Protein AF-A0A084EEV2-F1 (afdb_monomer_lite)

Structure (mmCIF, N/CA/C/O backbone):
data_AF-A0A084EEV2-F1
#
_entry.id   AF-A0A084EEV2-F1
#
loop_
_atom_site.group_PDB
_atom_site.id
_atom_site.type_symbol
_atom_site.label_atom_id
_atom_site.label_alt_id
_atom_site.label_comp_id
_atom_site.label_asym_id
_atom_site.label_entity_id
_atom_site.label_seq_id
_atom_site.pdbx_PDB_ins_code
_atom_site.Cartn_x
_atom_site.Cartn_y
_atom_site.Cartn_z
_atom_site.occupancy
_atom_site.B_iso_or_equiv
_atom_site.auth_seq_id
_atom_site.auth_comp_id
_atom_site.auth_asym_id
_atom_site.auth_atom_id
_atom_site.pdbx_PDB_model_num
ATOM 1 N N . MET A 1 1 ? 43.983 8.407 4.540 1.00 53.72 1 MET A N 1
ATOM 2 C CA . MET A 1 1 ? 43.266 8.633 5.815 1.00 53.72 1 MET A CA 1
ATOM 3 C C . MET A 1 1 ? 42.970 10.100 5.803 1.00 53.72 1 MET A C 1
ATOM 5 O O . MET A 1 1 ? 43.863 10.914 6.026 1.00 53.72 1 MET A O 1
ATOM 9 N N . ASP A 1 2 ? 41.799 10.395 5.267 1.00 71.56 2 ASP A N 1
ATOM 10 C CA . ASP A 1 2 ? 41.600 11.586 4.458 1.00 71.56 2 ASP A CA 1
ATOM 11 C C . ASP A 1 2 ? 40.985 12.687 5.311 1.00 71.56 2 ASP A C 1
ATOM 13 O O . ASP A 1 2 ? 40.342 12.430 6.323 1.00 71.56 2 ASP A O 1
ATOM 17 N N . HIS A 1 3 ? 41.172 13.938 4.897 1.00 78.81 3 HIS A N 1
ATOM 18 C CA . HIS A 1 3 ? 40.620 15.120 5.565 1.00 78.81 3 HIS A CA 1
ATOM 19 C C . HIS A 1 3 ? 39.111 14.998 5.862 1.00 78.81 3 HIS A C 1
ATOM 21 O O . HIS A 1 3 ? 38.623 15.535 6.853 1.00 78.81 3 HIS A O 1
ATOM 27 N N . LEU A 1 4 ? 38.391 14.231 5.038 1.00 76.38 4 LEU A N 1
ATOM 28 C CA . LEU A 1 4 ? 36.983 13.903 5.223 1.00 76.38 4 LEU A CA 1
ATOM 29 C C . LEU A 1 4 ? 36.726 13.077 6.495 1.00 76.38 4 LEU A C 1
ATOM 31 O O . LEU A 1 4 ? 35.766 13.361 7.203 1.00 76.38 4 LEU A O 1
ATOM 35 N N . ASP A 1 5 ? 37.589 12.115 6.824 1.00 78.81 5 ASP A N 1
ATOM 36 C CA . ASP A 1 5 ? 37.465 11.299 8.039 1.00 78.81 5 ASP A CA 1
ATOM 37 C C . ASP A 1 5 ? 37.650 12.158 9.299 1.00 78.81 5 ASP A C 1
ATOM 39 O O . ASP A 1 5 ? 36.925 11.980 10.278 1.00 78.81 5 ASP A O 1
ATOM 43 N N . ASP A 1 6 ? 38.563 13.137 9.249 1.00 84.19 6 ASP A N 1
ATOM 44 C CA . ASP A 1 6 ? 38.793 14.105 10.333 1.00 84.19 6 ASP A CA 1
ATOM 45 C C . ASP A 1 6 ? 37.637 15.115 10.467 1.00 84.19 6 ASP A C 1
ATOM 47 O O . ASP A 1 6 ? 37.265 15.527 11.563 1.00 84.19 6 ASP A O 1
ATOM 51 N N . MET A 1 7 ? 37.003 15.506 9.360 1.00 78.31 7 MET A N 1
ATOM 52 C CA . MET A 1 7 ? 35.802 16.347 9.413 1.00 78.31 7 MET A CA 1
ATOM 53 C C . MET A 1 7 ? 34.588 15.580 9.953 1.00 78.31 7 MET A C 1
ATOM 55 O O . MET A 1 7 ? 33.800 16.130 10.726 1.00 78.31 7 MET A O 1
ATOM 59 N N . LEU A 1 8 ? 34.441 14.309 9.576 1.00 81.00 8 LEU A N 1
ATOM 60 C CA . LEU A 1 8 ? 33.354 13.449 10.041 1.00 81.00 8 LEU A CA 1
ATOM 61 C C . LEU A 1 8 ? 33.512 13.067 11.518 1.00 81.00 8 LEU A C 1
ATOM 63 O O . LEU A 1 8 ? 32.505 12.992 12.224 1.00 81.00 8 LEU A O 1
ATOM 67 N N . SER A 1 9 ? 34.741 12.866 12.006 1.00 79.62 9 SER A N 1
ATOM 68 C CA . SER A 1 9 ? 34.999 12.644 13.436 1.00 79.62 9 SER A CA 1
ATOM 69 C C . SER A 1 9 ? 34.650 13.887 14.260 1.00 79.62 9 SER A C 1
ATOM 71 O O . SER A 1 9 ? 33.910 13.783 15.237 1.00 79.62 9 SER A O 1
ATOM 73 N N . ARG A 1 10 ? 35.049 15.081 13.803 1.00 78.75 10 ARG A N 1
ATOM 74 C CA . ARG A 1 10 ? 34.712 16.355 14.465 1.00 78.75 10 ARG A CA 1
ATOM 75 C C . ARG A 1 10 ? 33.213 16.644 14.493 1.00 78.75 10 ARG A C 1
ATOM 77 O O . ARG A 1 10 ? 32.713 17.142 15.496 1.00 78.75 10 ARG A O 1
ATOM 84 N N . LEU A 1 11 ? 32.484 16.331 13.420 1.00 77.19 11 LEU A N 1
ATOM 85 C CA . LEU A 1 11 ? 31.023 16.477 13.390 1.00 77.19 11 LEU A CA 1
ATOM 86 C C . LEU A 1 11 ? 30.317 15.479 14.313 1.00 77.19 11 LEU A C 1
ATOM 88 O O . LEU A 1 11 ? 29.285 15.811 14.888 1.00 77.19 11 LEU A O 1
ATOM 92 N N . ARG A 1 12 ? 30.872 14.273 14.475 1.00 76.75 12 ARG A N 1
ATOM 93 C CA . ARG A 1 12 ? 30.335 13.248 15.380 1.00 76.75 12 ARG A CA 1
ATOM 94 C C . ARG A 1 12 ? 30.494 13.626 16.852 1.00 76.75 12 ARG A C 1
ATOM 96 O O . ARG A 1 12 ? 29.643 13.272 17.660 1.00 76.75 12 ARG A O 1
ATOM 103 N N . GLU A 1 13 ? 31.577 14.316 17.188 1.00 80.25 13 GLU A N 1
ATOM 104 C CA . GLU A 1 13 ? 31.896 14.725 18.561 1.00 80.25 13 GLU A CA 1
ATOM 105 C C . GLU A 1 13 ? 31.343 16.112 18.926 1.00 80.25 13 GLU A C 1
ATOM 107 O O . GLU A 1 13 ? 31.441 16.537 20.078 1.00 80.25 13 GLU A O 1
ATOM 112 N N . ALA A 1 14 ? 30.734 16.822 17.971 1.00 78.88 14 ALA A N 1
ATOM 113 C CA . ALA A 1 14 ? 30.135 18.124 18.217 1.00 78.88 14 ALA A CA 1
ATOM 114 C C . ALA A 1 14 ? 28.929 18.003 19.177 1.00 78.88 14 ALA A C 1
ATOM 116 O O . ALA A 1 14 ? 28.019 17.206 18.930 1.00 78.88 14 ALA A O 1
ATOM 117 N N . PRO A 1 15 ? 28.877 18.795 20.265 1.00 73.06 15 PRO A N 1
ATOM 118 C CA . PRO A 1 15 ? 27.744 18.778 21.179 1.00 73.06 15 PRO A CA 1
ATOM 119 C C . PRO A 1 15 ? 26.475 19.250 20.463 1.00 73.06 15 PRO A C 1
ATOM 121 O O . PRO A 1 15 ? 26.472 20.276 19.782 1.00 73.06 15 PRO A O 1
ATOM 124 N N . LEU A 1 16 ? 25.388 18.496 20.632 1.00 68.81 16 LEU A N 1
ATOM 125 C CA . LEU A 1 16 ? 24.072 18.858 20.111 1.00 68.81 16 LEU A CA 1
ATOM 126 C C . LEU A 1 16 ? 23.629 20.201 20.711 1.00 68.81 16 LEU A C 1
ATOM 128 O O . LEU A 1 16 ? 23.725 20.407 21.922 1.00 68.81 16 LEU A O 1
ATOM 132 N N . ASP A 1 17 ? 23.146 21.113 19.863 1.00 72.62 17 ASP A N 1
ATOM 133 C CA . ASP A 1 17 ? 22.692 22.442 20.283 1.00 72.62 17 ASP A CA 1
ATOM 134 C C . ASP A 1 17 ? 21.595 22.302 21.365 1.00 72.62 17 ASP A C 1
ATOM 136 O O . ASP A 1 17 ? 20.597 21.610 21.134 1.00 72.62 17 ASP A O 1
ATOM 140 N N . PRO A 1 18 ? 21.726 22.943 22.543 1.00 70.69 18 PRO A N 1
ATOM 141 C CA . PRO A 1 18 ? 20.745 22.853 23.626 1.00 70.69 18 PRO A CA 1
ATOM 142 C C . PRO A 1 18 ? 19.327 23.290 23.224 1.00 70.69 18 PRO A C 1
ATOM 144 O O . PRO A 1 18 ? 18.365 22.936 23.903 1.00 70.69 18 PRO A O 1
ATOM 147 N N . ARG A 1 19 ? 19.150 24.004 22.104 1.00 67.94 19 ARG A N 1
ATOM 148 C CA . ARG A 1 19 ? 17.821 24.304 21.536 1.00 67.94 19 ARG A CA 1
ATOM 149 C C . ARG A 1 19 ? 17.099 23.074 20.975 1.00 67.94 19 ARG A C 1
ATOM 151 O O . ARG A 1 19 ? 15.863 23.065 20.948 1.00 67.94 19 ARG A O 1
ATOM 158 N N . LEU A 1 20 ? 17.854 22.059 20.549 1.00 68.12 20 LEU A N 1
ATOM 159 C CA . LEU A 1 20 ? 17.350 20.770 20.065 1.00 68.12 20 LEU A CA 1
ATOM 160 C C . LEU A 1 20 ? 16.959 19.837 21.223 1.00 68.12 20 LEU A C 1
ATOM 162 O O . LEU A 1 20 ? 16.204 18.886 21.019 1.00 68.12 20 LEU A O 1
ATOM 166 N N . ALA A 1 21 ? 17.414 20.128 22.448 1.00 72.56 21 ALA A N 1
ATOM 167 C CA . ALA A 1 21 ? 17.022 19.374 23.630 1.00 72.56 21 ALA A CA 1
ATOM 168 C C . ALA A 1 21 ? 15.498 19.471 23.836 1.00 72.56 21 ALA A C 1
ATOM 170 O O . ALA A 1 21 ? 14.906 20.556 23.877 1.00 72.56 21 ALA A O 1
ATOM 171 N N . GLY A 1 22 ? 14.832 18.317 23.907 1.00 74.69 22 GLY A N 1
ATOM 172 C CA . GLY A 1 22 ? 13.376 18.249 24.049 1.00 74.69 22 GLY A CA 1
ATOM 173 C C . GLY A 1 22 ? 12.595 18.668 22.799 1.00 74.69 22 GLY A C 1
ATOM 174 O O . GLY A 1 22 ? 11.438 19.073 22.913 1.00 74.69 22 GLY A O 1
ATOM 175 N N . LEU A 1 23 ? 13.196 18.629 21.603 1.00 75.69 23 LEU A N 1
ATOM 176 C CA . LEU A 1 23 ? 12.408 18.661 20.365 1.00 75.69 23 LEU A CA 1
ATOM 177 C C . LEU A 1 23 ? 11.501 17.438 20.266 1.00 75.69 23 LEU A C 1
ATOM 179 O O . LEU A 1 23 ? 10.339 17.594 19.913 1.00 75.69 23 LEU A O 1
ATOM 183 N N . ASP A 1 24 ? 11.983 16.264 20.670 1.00 70.44 24 ASP A N 1
ATOM 184 C CA . ASP A 1 24 ? 11.206 15.023 20.623 1.00 70.44 24 ASP A CA 1
ATOM 185 C C . ASP A 1 24 ? 9.916 15.140 21.440 1.00 70.44 24 ASP A C 1
ATOM 187 O O . ASP A 1 24 ? 8.835 14.826 20.954 1.00 70.44 24 ASP A O 1
ATOM 191 N N . SER A 1 25 ? 9.988 15.689 22.654 1.00 77.88 25 SER A N 1
ATOM 192 C CA . SER A 1 25 ? 8.808 15.881 23.502 1.00 77.88 25 SER A CA 1
ATOM 193 C C . SER A 1 25 ? 7.846 16.933 22.948 1.00 77.88 25 SER A C 1
ATOM 195 O O . SER A 1 25 ? 6.633 16.749 23.029 1.00 77.88 25 SER A O 1
ATOM 197 N N . ARG A 1 26 ? 8.359 18.009 22.339 1.00 80.06 26 ARG A N 1
ATOM 198 C CA . ARG A 1 26 ? 7.542 19.046 21.684 1.00 80.06 26 ARG A CA 1
ATOM 199 C C . ARG A 1 26 ? 6.856 18.526 20.422 1.00 80.06 26 ARG A C 1
ATOM 201 O O . ARG A 1 26 ? 5.674 18.790 20.229 1.00 80.06 26 ARG A O 1
ATOM 208 N N . VAL A 1 27 ? 7.563 17.752 19.602 1.00 77.88 27 VAL A N 1
ATOM 209 C CA . VAL A 1 27 ? 7.017 17.103 18.403 1.00 77.88 27 VAL A CA 1
ATOM 210 C C . VAL A 1 27 ? 5.968 16.065 18.796 1.00 77.88 27 VAL A C 1
ATOM 212 O O . VAL A 1 27 ? 4.880 16.071 18.227 1.00 77.88 27 VAL A O 1
ATOM 215 N N . MET A 1 28 ? 6.228 15.233 19.809 1.00 76.31 28 MET A N 1
ATOM 216 C CA . MET A 1 28 ? 5.249 14.250 20.291 1.00 76.31 28 MET A CA 1
ATOM 217 C C . MET A 1 28 ? 4.008 14.914 20.897 1.00 76.31 28 MET A C 1
ATOM 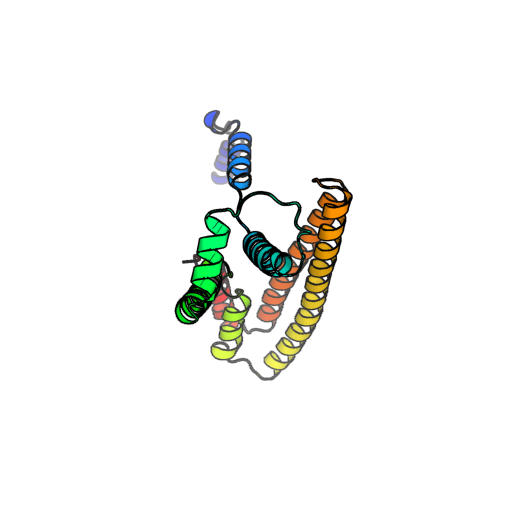219 O O . MET A 1 28 ? 2.893 14.453 20.658 1.00 76.31 28 MET A O 1
ATOM 223 N N . ALA A 1 29 ? 4.173 16.027 21.617 1.00 81.19 29 ALA A N 1
ATOM 224 C CA . ALA A 1 29 ? 3.050 16.808 22.130 1.00 81.19 29 ALA A CA 1
ATOM 225 C C . ALA A 1 29 ? 2.215 17.436 21.001 1.00 81.19 29 ALA A C 1
ATOM 227 O O . ALA A 1 29 ? 0.985 17.399 21.054 1.00 81.19 29 ALA A O 1
ATOM 228 N N . GLU A 1 30 ? 2.860 17.966 19.959 1.00 74.81 30 GLU A N 1
ATOM 229 C CA . GLU A 1 30 ? 2.164 18.567 18.819 1.00 74.81 30 GLU A CA 1
ATOM 230 C C . GLU A 1 30 ? 1.458 17.506 17.957 1.00 74.81 30 GLU A C 1
ATOM 232 O O . GLU A 1 30 ? 0.310 17.700 17.559 1.00 74.81 30 GLU A O 1
ATOM 237 N N . ILE A 1 31 ? 2.072 16.334 17.747 1.00 69.44 31 ILE A N 1
ATOM 238 C CA . ILE A 1 31 ? 1.436 15.189 17.072 1.00 69.44 31 ILE A CA 1
ATOM 239 C C . ILE A 1 31 ? 0.214 14.709 17.863 1.00 69.44 31 ILE A C 1
ATOM 241 O O . ILE A 1 31 ? -0.853 14.523 17.275 1.00 69.44 31 ILE A O 1
ATOM 245 N N . ALA A 1 32 ? 0.329 14.570 19.187 1.00 72.25 32 ALA A N 1
ATOM 246 C CA . ALA A 1 32 ? -0.793 14.188 20.042 1.00 72.25 32 ALA A CA 1
ATOM 247 C C . ALA A 1 32 ? -1.933 15.219 19.977 1.00 72.25 32 ALA A C 1
ATOM 249 O O . ALA A 1 32 ? -3.105 14.851 19.908 1.00 72.25 32 ALA A O 1
ATOM 250 N N . ARG A 1 33 ? -1.603 16.515 19.918 1.00 75.56 33 ARG A N 1
ATOM 251 C CA . ARG A 1 33 ? -2.581 17.602 19.772 1.00 75.56 33 ARG A CA 1
ATOM 252 C C . ARG A 1 33 ? -3.300 17.563 18.422 1.00 75.56 33 ARG A C 1
ATOM 254 O O . ARG A 1 33 ? -4.515 17.745 18.375 1.00 75.56 33 ARG A O 1
ATOM 261 N N . LEU A 1 34 ? -2.572 17.289 17.340 1.00 60.91 34 LEU A N 1
ATOM 262 C CA . LEU A 1 34 ? -3.128 17.141 15.991 1.00 60.91 34 LEU A CA 1
ATOM 263 C C . LEU A 1 34 ? -3.974 15.867 15.837 1.00 60.91 34 LEU A C 1
ATOM 265 O O . LEU A 1 34 ? -4.920 15.853 15.050 1.00 60.91 34 LEU A O 1
ATOM 269 N N . GLN A 1 35 ? -3.662 14.807 16.587 1.00 60.78 35 GLN A N 1
ATOM 270 C CA . GLN A 1 35 ? -4.443 13.564 16.625 1.00 60.78 35 GLN A CA 1
ATOM 271 C C . GLN A 1 35 ? -5.682 13.658 17.528 1.00 60.78 35 GLN A C 1
ATOM 273 O O . GLN A 1 35 ? -6.683 13.003 17.247 1.00 60.78 35 GLN A O 1
ATOM 278 N N . ALA A 1 36 ? -5.643 14.486 18.576 1.00 55.09 36 ALA A N 1
ATOM 279 C CA . ALA A 1 36 ? -6.776 14.740 19.467 1.00 55.09 36 ALA A CA 1
ATOM 280 C C . ALA A 1 36 ? -7.856 15.644 18.843 1.00 55.09 36 ALA A C 1
ATOM 282 O O . ALA A 1 36 ? -8.958 15.752 19.383 1.00 55.09 36 ALA A O 1
ATOM 283 N N . MET A 1 37 ? -7.571 16.286 17.703 1.00 49.16 37 MET A N 1
ATOM 284 C CA . MET A 1 37 ? -8.607 16.946 16.912 1.00 49.16 37 MET A CA 1
ATOM 285 C C . MET A 1 37 ? -9.535 15.877 16.316 1.00 49.16 37 MET A C 1
ATOM 287 O O . MET A 1 37 ? -9.058 15.007 15.584 1.00 49.16 37 MET A O 1
ATOM 291 N N . PRO A 1 38 ? -10.852 15.915 16.592 1.00 43.47 38 PRO A N 1
ATOM 292 C CA . PRO A 1 38 ? -11.778 14.907 16.102 1.00 43.47 38 PRO A CA 1
ATOM 293 C C . PRO A 1 38 ? -11.820 14.948 14.573 1.00 43.47 38 PRO A C 1
ATOM 295 O O . PRO A 1 38 ? -12.462 15.807 13.967 1.00 43.47 38 PRO A O 1
ATOM 298 N N . ARG A 1 39 ? -11.138 13.999 13.929 1.00 50.44 39 ARG A N 1
ATOM 299 C CA . ARG A 1 39 ? -11.331 13.727 12.507 1.00 50.44 39 ARG A CA 1
ATOM 300 C C . ARG A 1 39 ? -12.682 13.047 12.376 1.00 50.44 39 ARG A C 1
ATOM 302 O O . ARG A 1 39 ? -12.825 11.868 12.694 1.00 50.44 39 ARG A O 1
ATOM 309 N N . LEU A 1 40 ? -13.689 13.810 11.962 1.00 48.75 40 LEU A N 1
ATOM 310 C CA . LEU A 1 40 ? -14.996 13.263 11.628 1.00 48.75 40 LEU A CA 1
ATOM 311 C C . LEU A 1 40 ? -14.818 12.300 10.447 1.00 48.75 40 LEU A C 1
ATOM 313 O O . LEU A 1 40 ? -14.693 12.709 9.297 1.00 48.75 40 LEU A O 1
ATOM 317 N N . SER A 1 41 ? -14.730 11.011 10.766 1.00 43.59 41 SER A N 1
ATOM 318 C CA . SER A 1 41 ? -14.675 9.920 9.801 1.00 43.59 41 SER A CA 1
ATOM 319 C C . SER A 1 41 ? -15.942 9.898 8.936 1.00 43.59 41 SER A C 1
ATOM 321 O O . SER A 1 41 ? -17.045 10.170 9.409 1.00 43.59 41 SER A O 1
ATOM 323 N N . ALA A 1 42 ? -15.824 9.496 7.669 1.00 46.25 42 ALA A N 1
ATOM 324 C CA . ALA A 1 42 ? -16.982 9.273 6.795 1.00 46.25 42 ALA A CA 1
ATOM 325 C C . ALA A 1 42 ? -18.024 8.329 7.429 1.00 46.25 42 ALA A C 1
ATOM 327 O O . ALA A 1 42 ? -19.229 8.467 7.208 1.00 46.25 42 ALA A O 1
ATOM 328 N N . THR A 1 43 ? -17.567 7.392 8.267 1.00 44.38 43 THR A N 1
ATOM 329 C CA . THR A 1 43 ? -18.431 6.460 8.995 1.00 44.38 43 THR A CA 1
ATOM 330 C C . THR A 1 43 ? -19.244 7.130 10.101 1.00 44.38 43 THR A C 1
ATOM 332 O O . THR A 1 43 ? -20.395 6.744 10.294 1.00 44.38 43 THR A O 1
ATOM 335 N N . THR A 1 44 ? -18.735 8.164 10.784 1.00 43.97 44 THR A N 1
ATOM 336 C CA . THR A 1 44 ? -19.516 8.885 11.806 1.00 43.97 44 THR A CA 1
ATOM 337 C C . THR A 1 44 ? -20.641 9.714 11.188 1.00 43.97 44 THR A C 1
ATOM 339 O O . THR A 1 44 ? -21.729 9.761 11.760 1.00 43.97 44 THR A O 1
ATOM 342 N N . PHE A 1 45 ? -20.453 10.275 9.987 1.00 45.25 45 PHE A N 1
ATOM 343 C CA . PHE A 1 45 ? -21.541 10.937 9.253 1.00 45.25 45 PHE A CA 1
ATOM 344 C C . PHE A 1 45 ? -22.571 9.948 8.691 1.00 45.25 45 PHE A C 1
ATOM 346 O O . PHE A 1 45 ? -23.773 10.195 8.801 1.00 45.25 45 PHE A O 1
ATOM 353 N N . GLY A 1 46 ? -22.128 8.809 8.147 1.00 44.06 46 GLY A N 1
ATOM 354 C CA . GLY A 1 46 ? -23.033 7.766 7.649 1.00 44.06 46 GLY A CA 1
ATOM 355 C C . GLY A 1 46 ? -23.912 7.161 8.750 1.00 44.06 46 GLY A C 1
ATOM 356 O O . GLY A 1 46 ? -25.113 6.980 8.554 1.00 44.06 46 GLY A O 1
ATOM 357 N N . VAL A 1 47 ? -23.342 6.918 9.936 1.00 49.25 47 VAL A N 1
ATOM 358 C CA . VAL A 1 47 ? -24.088 6.415 11.102 1.00 49.25 47 VAL A CA 1
ATOM 359 C C . VAL A 1 47 ? -25.030 7.483 11.663 1.00 49.25 47 VAL A C 1
ATOM 361 O O . VAL A 1 47 ? -26.181 7.165 11.948 1.00 49.25 47 VAL A O 1
ATOM 364 N N . ALA A 1 48 ? -24.611 8.750 11.759 1.00 45.44 48 ALA A N 1
ATOM 365 C CA . ALA A 1 48 ? -25.492 9.831 12.212 1.00 45.44 48 ALA A CA 1
ATOM 366 C C . ALA A 1 48 ? -26.700 10.032 11.277 1.00 45.44 48 ALA A C 1
ATOM 368 O O . ALA A 1 48 ? -27.824 10.197 11.752 1.00 45.44 48 ALA A O 1
ATOM 369 N N . ALA A 1 49 ? -26.497 9.945 9.958 1.00 45.84 49 ALA A N 1
ATOM 370 C CA . ALA A 1 49 ? -27.576 10.021 8.973 1.00 45.84 49 ALA A CA 1
ATOM 371 C C . ALA A 1 49 ? -28.530 8.816 9.056 1.00 45.84 49 ALA A C 1
ATOM 373 O O . ALA A 1 49 ? -29.747 8.991 9.004 1.00 45.84 49 ALA A O 1
ATOM 374 N N . ALA A 1 50 ? -28.001 7.602 9.247 1.00 47.62 50 ALA A N 1
ATOM 375 C CA . ALA A 1 50 ? -28.817 6.402 9.422 1.00 47.62 50 ALA A CA 1
ATOM 376 C C . ALA A 1 50 ? -29.623 6.440 10.730 1.00 47.62 50 ALA A C 1
ATOM 378 O O . ALA A 1 50 ? -30.803 6.105 10.717 1.00 47.62 50 ALA A O 1
ATOM 379 N N . VAL A 1 51 ? -29.030 6.905 11.835 1.00 50.31 51 VAL A N 1
ATOM 380 C CA . VAL A 1 51 ? -29.714 7.079 13.128 1.00 50.31 51 VAL A CA 1
ATOM 381 C C . VAL A 1 51 ? -30.796 8.157 13.037 1.00 50.31 51 VAL A C 1
ATOM 383 O O . VAL A 1 51 ? -31.907 7.932 13.507 1.00 50.31 51 VAL A O 1
ATOM 386 N N . ALA A 1 52 ? -30.534 9.286 12.372 1.00 51.72 52 ALA A N 1
ATOM 387 C CA . ALA A 1 52 ? -31.543 10.322 12.144 1.00 51.72 52 ALA A CA 1
ATOM 388 C C . ALA A 1 52 ? -32.718 9.813 11.286 1.00 51.72 52 ALA A C 1
ATOM 390 O O . ALA A 1 52 ? -33.876 10.105 11.589 1.00 51.72 52 ALA A O 1
ATOM 391 N N . LEU A 1 53 ? -32.437 8.998 10.262 1.00 49.38 53 LEU A N 1
ATOM 392 C CA . LEU A 1 53 ? -33.459 8.374 9.419 1.00 49.38 53 LEU A CA 1
ATOM 393 C C . LEU A 1 53 ? -34.265 7.315 10.192 1.00 49.38 53 LEU A C 1
ATOM 395 O O . LEU A 1 53 ? -35.487 7.262 10.073 1.00 49.38 53 LEU A O 1
ATOM 399 N N . PHE A 1 54 ? -33.604 6.511 11.030 1.00 47.72 54 PHE A N 1
ATOM 400 C CA . PHE A 1 54 ? -34.258 5.489 11.850 1.00 47.72 54 PHE A CA 1
ATOM 401 C C . PHE A 1 54 ? -35.127 6.108 12.952 1.00 47.72 54 PHE A C 1
ATOM 403 O O . PHE A 1 54 ? -36.241 5.641 13.168 1.00 47.72 54 PHE A O 1
ATOM 410 N N . ILE A 1 55 ? -34.673 7.187 13.603 1.00 51.94 55 ILE A N 1
ATOM 411 C CA . ILE A 1 55 ? -35.466 7.944 14.589 1.00 51.94 55 ILE A CA 1
ATOM 412 C C . ILE A 1 55 ? -36.672 8.610 13.907 1.00 51.94 55 ILE A C 1
ATOM 414 O O . ILE A 1 55 ? -37.780 8.559 14.442 1.00 51.94 55 ILE A O 1
ATOM 418 N N . GLY A 1 56 ? -36.491 9.160 12.701 1.00 40.91 56 GLY A N 1
ATOM 419 C CA . GLY A 1 56 ? -37.582 9.739 11.913 1.00 40.91 56 GLY A CA 1
ATOM 420 C C . GLY A 1 56 ? -38.646 8.720 11.485 1.00 40.91 56 GLY A C 1
ATOM 421 O O . GLY A 1 56 ? -39.835 9.030 11.512 1.00 40.91 56 GLY A O 1
ATOM 422 N N . ILE A 1 57 ? -38.244 7.493 11.139 1.00 52.09 57 ILE A N 1
ATOM 423 C CA . ILE A 1 57 ? -39.166 6.423 10.724 1.00 52.09 57 ILE A CA 1
ATOM 424 C C . ILE A 1 57 ? -39.808 5.733 11.942 1.00 52.09 57 ILE A C 1
ATOM 426 O O . ILE A 1 57 ? -41.016 5.500 11.942 1.00 52.09 57 ILE A O 1
ATOM 430 N N . ALA A 1 58 ? -39.058 5.455 13.012 1.00 41.25 58 ALA A N 1
ATOM 431 C CA . ALA A 1 58 ? -39.574 4.773 14.204 1.00 41.25 58 ALA A CA 1
ATOM 432 C C . ALA A 1 58 ? -40.576 5.627 15.005 1.00 41.25 58 ALA A C 1
ATOM 434 O O . ALA A 1 58 ? -41.518 5.081 15.581 1.00 41.25 58 ALA A O 1
ATOM 435 N N . GLY A 1 59 ? -40.451 6.960 14.973 1.00 38.81 59 GLY A N 1
ATOM 436 C CA . GLY A 1 59 ? -41.445 7.870 15.555 1.00 38.81 59 GLY A CA 1
ATOM 437 C C . GLY A 1 59 ? -42.837 7.783 14.910 1.00 38.81 59 GLY A C 1
ATOM 438 O O . GLY A 1 59 ? -43.816 8.196 15.523 1.00 38.81 59 GLY A O 1
ATOM 439 N N . SER A 1 60 ? -42.954 7.204 13.707 1.00 50.66 60 SER A N 1
ATOM 440 C CA . SER A 1 60 ? -44.236 7.060 12.999 1.00 50.66 60 SER A CA 1
ATOM 441 C C . SER A 1 60 ? -45.044 5.812 13.385 1.00 50.66 60 SER A C 1
ATOM 443 O O . SER A 1 60 ? -46.209 5.705 13.006 1.00 50.66 60 SER A O 1
ATOM 445 N N . ALA A 1 61 ? -44.452 4.882 14.148 1.00 42.78 61 ALA A N 1
ATOM 446 C CA . ALA A 1 61 ? -45.037 3.567 14.428 1.00 42.78 61 ALA A CA 1
ATOM 447 C C . ALA A 1 61 ? -45.422 3.328 15.902 1.00 42.78 61 ALA A C 1
ATOM 449 O O . ALA A 1 61 ? -45.962 2.269 16.220 1.00 42.78 61 ALA A O 1
ATOM 450 N N . VAL A 1 62 ? -45.176 4.285 16.808 1.00 41.69 62 VAL A N 1
ATOM 451 C CA . VAL A 1 62 ? -45.548 4.160 18.228 1.00 41.69 62 VAL A CA 1
ATOM 452 C C . VAL A 1 62 ? -46.867 4.900 18.486 1.00 41.69 62 VAL A C 1
ATOM 454 O O . VAL A 1 62 ? -46.874 6.132 18.502 1.00 41.69 62 VAL A O 1
ATOM 457 N N . PRO A 1 63 ? -47.996 4.203 18.720 1.00 41.12 63 PRO A N 1
ATOM 458 C CA . PRO A 1 63 ? -49.212 4.851 19.190 1.00 41.12 63 PRO A CA 1
ATOM 459 C C . PRO A 1 63 ? -48.993 5.318 20.635 1.00 41.12 63 PRO A C 1
ATOM 461 O O . PRO A 1 63 ? -49.022 4.524 21.576 1.00 41.12 63 PRO A O 1
ATOM 464 N N . VAL A 1 64 ? -48.752 6.617 20.820 1.00 41.31 64 VAL A N 1
ATOM 465 C CA . VAL A 1 64 ? -48.748 7.243 22.146 1.00 41.31 64 VAL A CA 1
ATOM 466 C C . VAL A 1 64 ? -50.162 7.135 22.706 1.00 41.31 64 VAL A C 1
ATOM 468 O O . VAL A 1 64 ? -51.099 7.760 22.211 1.00 41.31 64 VAL A O 1
ATOM 471 N N . ARG A 1 65 ? -50.323 6.296 23.731 1.00 43.38 65 ARG A N 1
ATOM 472 C CA . ARG A 1 65 ? -51.561 6.180 24.498 1.00 43.38 65 ARG A CA 1
ATOM 473 C C . ARG A 1 65 ? -51.829 7.544 25.133 1.00 43.38 65 ARG A C 1
ATOM 475 O O . ARG A 1 65 ? -51.049 8.007 25.960 1.00 43.38 65 ARG A O 1
ATOM 482 N N . SER A 1 66 ? -52.887 8.202 24.678 1.00 37.03 66 SER A N 1
ATOM 483 C CA . SER A 1 66 ? -53.248 9.558 25.072 1.00 37.03 66 SER A CA 1
ATOM 484 C C . SER A 1 66 ? -53.643 9.577 26.548 1.00 37.03 66 SER A C 1
ATOM 486 O O . SER A 1 66 ? -54.715 9.103 26.913 1.00 37.03 66 SER A O 1
ATOM 488 N N . ALA A 1 67 ? -52.763 10.097 27.399 1.00 42.78 67 ALA A N 1
ATOM 489 C CA . ALA A 1 67 ? -53.203 10.785 28.601 1.00 42.78 67 ALA A CA 1
ATOM 490 C C . ALA A 1 67 ? -53.494 12.226 28.175 1.00 42.78 67 ALA A C 1
ATOM 492 O O . ALA A 1 67 ? -52.631 12.888 27.598 1.00 42.78 67 ALA A O 1
ATOM 493 N N . ASP A 1 68 ? -54.733 12.662 28.375 1.00 50.22 68 ASP A N 1
ATOM 494 C CA . ASP A 1 68 ? -55.209 14.000 28.044 1.00 50.22 68 ASP A CA 1
ATOM 495 C C . ASP A 1 68 ? -54.299 15.088 28.636 1.00 50.22 68 ASP A C 1
ATOM 497 O O . ASP A 1 68 ? -54.270 15.268 29.851 1.00 50.22 68 ASP A O 1
ATOM 501 N N . ALA A 1 69 ? -53.584 15.837 27.788 1.00 41.97 69 ALA A N 1
ATOM 502 C CA . ALA A 1 69 ? -53.135 17.203 28.075 1.00 41.97 69 ALA A CA 1
ATOM 503 C C . ALA A 1 69 ? -52.548 17.884 26.821 1.00 41.97 69 ALA A C 1
ATOM 505 O O . ALA A 1 69 ? -51.487 17.508 26.341 1.00 41.97 69 ALA A O 1
ATOM 506 N N . ALA A 1 70 ? -53.254 18.917 26.348 1.00 46.81 70 ALA A N 1
ATOM 507 C CA . ALA A 1 70 ? -52.808 20.044 25.516 1.00 46.81 70 ALA A CA 1
ATOM 508 C C . ALA A 1 70 ? -51.971 19.756 24.245 1.00 46.81 70 ALA A C 1
ATOM 510 O O . ALA A 1 70 ? -50.780 19.469 24.287 1.00 46.81 70 ALA A O 1
ATOM 511 N N . ALA A 1 71 ? -52.591 19.979 23.080 1.00 48.75 71 ALA A N 1
ATOM 512 C CA . ALA A 1 71 ? -51.922 19.989 21.780 1.00 48.75 71 ALA A CA 1
ATOM 513 C C . ALA A 1 71 ? -50.760 20.999 21.747 1.00 48.75 71 ALA A C 1
ATOM 515 O O . ALA A 1 71 ? -50.964 22.198 21.955 1.00 48.75 71 ALA A O 1
ATOM 516 N N . SER A 1 72 ? -49.556 20.521 21.432 1.00 56.62 72 SER A N 1
ATOM 517 C CA . SER A 1 72 ? -48.387 21.379 21.252 1.00 56.62 72 SER A CA 1
ATOM 518 C C . SER A 1 72 ? -48.500 22.137 19.915 1.00 56.62 72 SER A C 1
ATOM 520 O O . SER A 1 72 ? -48.983 21.567 18.931 1.00 56.62 72 SER A O 1
ATOM 522 N N . PRO A 1 73 ? -48.050 23.403 19.805 1.00 54.38 73 PRO A N 1
ATOM 523 C CA . PRO A 1 73 ? -48.117 24.178 18.556 1.00 54.38 73 PRO A CA 1
ATOM 524 C C . PRO A 1 73 ? -47.385 23.502 17.380 1.00 54.38 73 PRO A C 1
ATOM 526 O O . PRO A 1 73 ? -47.752 23.701 16.220 1.00 54.38 73 PRO A O 1
ATOM 529 N N . PHE A 1 74 ? -46.417 22.626 17.672 1.00 52.28 74 PHE A N 1
ATOM 530 C CA . PHE A 1 74 ? -45.742 21.783 16.682 1.00 52.28 74 PHE A CA 1
ATOM 531 C C . PHE A 1 74 ? -46.658 20.714 16.058 1.00 52.28 74 PHE A C 1
ATOM 533 O O . PHE A 1 74 ? -46.563 20.472 14.856 1.00 52.28 74 PHE A O 1
ATOM 540 N N . ASP A 1 75 ? -47.612 20.147 16.804 1.00 53.97 75 ASP A N 1
ATOM 541 C CA . ASP A 1 75 ? -48.554 19.140 16.284 1.00 53.97 75 ASP A CA 1
ATOM 542 C C . ASP A 1 75 ? -49.620 19.754 15.373 1.00 53.97 75 ASP A C 1
ATOM 544 O O . ASP A 1 75 ? -50.181 19.082 14.501 1.00 53.97 75 ASP A O 1
ATOM 548 N N . ALA A 1 76 ? -49.934 21.034 15.584 1.00 54.31 76 ALA A N 1
ATOM 549 C CA . ALA A 1 76 ? -50.827 21.802 14.724 1.00 54.31 76 ALA A CA 1
ATOM 550 C C . ALA A 1 76 ? -50.133 22.180 13.405 1.00 54.31 76 ALA A C 1
ATOM 552 O O . ALA A 1 76 ? -50.724 22.013 12.336 1.00 54.31 76 ALA A O 1
ATOM 553 N N . ALA A 1 77 ? -48.864 22.601 13.464 1.00 55.44 77 ALA A N 1
ATOM 554 C CA . ALA A 1 77 ? -48.048 22.884 12.283 1.00 55.44 77 ALA A CA 1
ATOM 555 C C . ALA A 1 77 ? -47.780 21.618 11.449 1.00 55.44 77 ALA A C 1
ATOM 557 O O . ALA A 1 77 ? -47.925 21.638 10.226 1.00 55.44 77 ALA A O 1
ATOM 558 N N . ALA A 1 78 ? -47.489 20.489 12.102 1.00 52.16 78 ALA A N 1
ATOM 559 C CA . ALA A 1 78 ? -47.308 19.202 11.434 1.00 52.16 78 ALA A CA 1
ATOM 560 C C . ALA A 1 78 ? -48.601 18.713 10.755 1.00 52.16 78 ALA A C 1
ATOM 562 O O . ALA A 1 78 ? -48.570 18.297 9.595 1.00 52.16 78 ALA A O 1
ATOM 563 N N . ARG A 1 79 ? -49.764 18.832 11.416 1.00 55.78 79 ARG A N 1
ATOM 564 C CA . ARG A 1 79 ? -51.066 18.477 10.815 1.00 55.78 79 ARG A CA 1
ATOM 565 C C . ARG A 1 79 ? -51.473 19.398 9.665 1.00 55.78 79 ARG A C 1
ATOM 567 O O . ARG A 1 79 ? -52.046 18.915 8.689 1.00 55.78 79 ARG A O 1
ATOM 574 N N . ALA A 1 80 ? -51.167 20.692 9.751 1.00 55.34 80 ALA A N 1
ATOM 575 C CA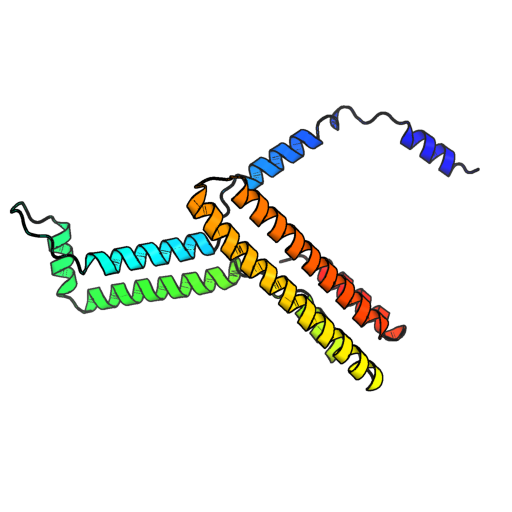 . ALA A 1 80 ? -51.397 21.636 8.659 1.00 55.34 80 ALA A CA 1
ATOM 576 C C . ALA A 1 80 ? -50.508 21.321 7.443 1.00 55.34 80 ALA A C 1
ATOM 578 O O . ALA A 1 80 ? -50.990 21.336 6.310 1.00 55.34 80 ALA A O 1
ATOM 579 N N . MET A 1 81 ? -49.247 20.946 7.680 1.00 52.59 81 MET A N 1
ATOM 580 C CA . MET A 1 81 ? -48.284 20.599 6.632 1.00 52.59 81 MET A CA 1
ATOM 581 C C . MET A 1 81 ? -48.596 19.255 5.952 1.00 52.59 81 MET A C 1
ATOM 583 O O . MET A 1 81 ? -48.455 19.142 4.738 1.00 52.59 81 MET A O 1
ATOM 587 N N . MET A 1 82 ? -49.114 18.259 6.685 1.00 56.25 82 MET A N 1
ATOM 588 C CA . MET A 1 82 ? -49.540 16.968 6.110 1.00 56.25 82 MET A CA 1
ATOM 589 C C . MET A 1 82 ? -50.796 17.055 5.227 1.00 56.25 82 MET A C 1
ATOM 591 O O . MET A 1 82 ? -51.072 16.134 4.457 1.00 56.25 82 MET A O 1
ATOM 595 N N . ARG A 1 83 ? -51.556 18.156 5.302 1.00 59.78 83 ARG A N 1
ATOM 596 C CA . ARG A 1 83 ? -52.718 18.392 4.431 1.00 59.78 83 ARG A CA 1
ATOM 597 C C . ARG A 1 83 ? -52.334 19.003 3.080 1.00 59.78 83 ARG A C 1
ATOM 599 O O . ARG A 1 83 ? -53.114 18.904 2.134 1.00 59.78 83 ARG A O 1
ATOM 606 N N . ASP A 1 84 ? -51.135 19.574 2.971 1.00 60.72 84 ASP A N 1
ATOM 607 C CA . ASP A 1 84 ? -50.612 20.153 1.739 1.00 60.72 84 ASP A CA 1
ATOM 608 C C . ASP A 1 84 ? -49.569 19.219 1.108 1.00 60.72 84 ASP A C 1
ATOM 610 O O . ASP A 1 84 ? -48.384 19.220 1.449 1.00 60.72 84 ASP A O 1
ATOM 614 N N . ARG A 1 85 ? -50.020 18.395 0.151 1.00 68.19 85 ARG A N 1
ATOM 615 C CA . ARG A 1 85 ? -49.166 17.443 -0.587 1.00 68.19 85 ARG A CA 1
ATOM 616 C C . ARG A 1 85 ? -47.944 18.122 -1.215 1.00 68.19 85 ARG A C 1
ATOM 618 O O . ARG A 1 85 ? -46.923 17.468 -1.405 1.00 68.19 85 ARG A O 1
ATOM 625 N N . ARG A 1 86 ? -48.033 19.422 -1.517 1.00 70.25 86 ARG A N 1
ATOM 626 C CA . ARG A 1 86 ? -46.920 20.212 -2.059 1.00 70.25 86 ARG A CA 1
ATOM 627 C C . ARG A 1 86 ? -45.820 20.431 -1.022 1.00 70.25 86 ARG A C 1
ATOM 629 O O . ARG A 1 86 ? -44.654 20.277 -1.363 1.00 70.25 86 ARG A O 1
ATOM 636 N N . GLY A 1 87 ? -46.175 20.706 0.234 1.00 68.94 87 GLY A N 1
ATOM 637 C CA . GLY A 1 87 ? -45.208 20.843 1.328 1.00 68.94 87 GLY A CA 1
ATOM 638 C C . GLY A 1 87 ? -44.470 19.535 1.613 1.00 68.94 87 GLY A C 1
ATOM 639 O O . GLY A 1 87 ? -43.250 19.527 1.774 1.00 68.94 87 GLY A O 1
ATOM 640 N N . LEU A 1 88 ? -45.193 18.414 1.568 1.00 72.44 88 LEU A N 1
ATOM 641 C CA . LEU A 1 88 ? -44.611 17.085 1.762 1.00 72.44 88 LEU A CA 1
ATOM 642 C C . LEU A 1 88 ? -43.652 16.706 0.618 1.00 72.44 88 LEU A C 1
ATOM 644 O O . LEU A 1 88 ? -42.554 16.217 0.869 1.00 72.44 88 LEU A O 1
ATOM 648 N N . LEU A 1 89 ? -44.021 17.010 -0.633 1.00 75.38 89 LEU A N 1
ATOM 649 C CA . LEU A 1 89 ? -43.155 16.806 -1.800 1.00 75.38 89 LEU A CA 1
ATOM 650 C C . LEU A 1 89 ? -41.900 17.689 -1.767 1.00 75.38 89 LEU A C 1
ATOM 652 O O . LEU A 1 89 ? -40.818 17.212 -2.103 1.00 75.38 89 LEU A O 1
ATOM 656 N N . LEU A 1 90 ? -42.017 18.949 -1.337 1.00 74.81 90 LEU A N 1
ATOM 657 C CA . LEU A 1 90 ? -40.874 19.860 -1.220 1.00 74.81 90 LEU A CA 1
ATOM 658 C C . LEU A 1 90 ? -39.876 19.397 -0.157 1.00 74.81 90 LEU A C 1
ATOM 660 O O . LEU A 1 90 ? -38.671 19.464 -0.385 1.00 74.81 90 LEU A O 1
ATOM 664 N N . LEU A 1 91 ? -40.360 18.877 0.971 1.00 74.38 91 LEU A N 1
ATOM 665 C CA . LEU A 1 91 ? -39.499 18.330 2.018 1.00 74.38 91 LEU A CA 1
ATOM 666 C C . LEU A 1 91 ? -38.763 17.062 1.551 1.00 74.38 91 LEU A C 1
ATOM 668 O O . LEU A 1 91 ? -37.560 16.919 1.779 1.00 74.38 91 LEU A O 1
ATOM 672 N N . VAL A 1 92 ? -39.464 16.160 0.857 1.00 72.94 92 VAL A N 1
ATOM 673 C CA . VAL A 1 92 ? -38.857 14.955 0.263 1.00 72.94 92 VAL A CA 1
ATOM 674 C C . VAL A 1 92 ? -37.809 15.335 -0.785 1.00 72.94 92 VAL A C 1
ATOM 676 O O . VAL A 1 92 ? -36.711 14.783 -0.793 1.00 72.94 92 VAL A O 1
ATOM 679 N N . LEU A 1 93 ? -38.100 16.321 -1.634 1.00 79.06 93 LEU A N 1
ATOM 680 C CA . LEU A 1 93 ? -37.149 16.791 -2.638 1.00 79.06 93 LEU A CA 1
ATOM 681 C C . LEU A 1 93 ? -35.916 17.437 -1.993 1.00 79.06 93 LEU A C 1
ATOM 683 O O . LEU A 1 93 ? -34.791 17.149 -2.396 1.00 79.06 93 LEU A O 1
ATOM 687 N N . LEU A 1 94 ? -36.110 18.268 -0.966 1.00 82.81 94 LEU A N 1
ATOM 688 C CA . LEU A 1 94 ? -35.020 18.934 -0.254 1.00 82.81 94 LEU A CA 1
ATOM 689 C C . LEU A 1 94 ? -34.088 17.924 0.430 1.00 82.81 94 LEU A C 1
ATOM 691 O O . LEU A 1 94 ? -32.868 18.034 0.322 1.00 82.81 94 LEU A O 1
ATOM 695 N N . THR A 1 95 ? -34.657 16.917 1.095 1.00 72.12 95 THR A N 1
ATOM 696 C CA . THR A 1 95 ? -33.882 15.852 1.752 1.00 72.12 95 THR A CA 1
ATOM 697 C C . THR A 1 95 ? -33.151 14.967 0.743 1.00 72.12 95 THR A C 1
ATOM 699 O O . THR A 1 95 ? -31.989 14.626 0.965 1.00 72.12 95 THR A O 1
ATOM 702 N N . PHE A 1 96 ? -33.767 14.665 -0.402 1.00 75.75 96 PHE A N 1
ATOM 703 C CA . PHE A 1 96 ? -33.118 13.931 -1.488 1.00 75.75 96 PHE A CA 1
ATOM 704 C C . PHE A 1 96 ? -31.933 14.703 -2.083 1.00 75.75 96 PHE A C 1
ATOM 706 O O . PHE A 1 96 ? -30.844 14.148 -2.230 1.00 75.75 96 PHE A O 1
ATOM 713 N N . VAL A 1 97 ? -32.106 15.997 -2.364 1.00 82.19 97 VAL A N 1
ATOM 714 C CA . VAL A 1 97 ? -31.026 16.853 -2.882 1.00 82.19 97 VAL A CA 1
ATOM 715 C C . VAL A 1 97 ? -29.888 16.969 -1.869 1.00 82.19 97 VAL A C 1
ATOM 717 O O . VAL A 1 97 ? -28.725 16.839 -2.250 1.00 82.19 97 VAL A O 1
ATOM 720 N N . ALA A 1 98 ? -30.199 17.142 -0.582 1.00 79.06 98 ALA A N 1
ATOM 721 C CA . ALA A 1 98 ? -29.191 17.175 0.475 1.00 79.06 98 ALA A CA 1
ATOM 722 C C . ALA A 1 98 ? -28.408 15.851 0.573 1.00 79.06 98 ALA A C 1
ATOM 724 O O . ALA A 1 98 ? -27.186 15.871 0.720 1.00 79.06 98 ALA A O 1
ATOM 725 N N . ALA A 1 99 ? -29.083 14.706 0.426 1.00 70.88 99 ALA A N 1
ATOM 726 C CA . ALA A 1 99 ? -28.438 13.395 0.416 1.00 70.88 99 ALA A CA 1
ATOM 727 C C . ALA A 1 99 ? -27.508 13.218 -0.797 1.00 70.88 99 ALA A C 1
ATOM 729 O O . ALA A 1 99 ? -26.358 12.808 -0.636 1.00 70.88 99 ALA A O 1
ATOM 730 N N . VAL A 1 100 ? -27.962 13.579 -2.002 1.00 77.75 100 VAL A N 1
ATOM 731 C CA . VAL A 1 100 ? -27.145 13.500 -3.227 1.00 77.75 100 VAL A CA 1
ATOM 732 C C . VAL A 1 100 ? -25.938 14.435 -3.140 1.00 77.75 100 VAL A C 1
ATOM 734 O O . VAL A 1 100 ? -24.817 14.012 -3.424 1.00 77.75 100 VAL A O 1
ATOM 737 N N . ALA A 1 101 ? -26.135 15.676 -2.689 1.00 74.25 101 ALA A N 1
ATOM 738 C CA . ALA A 1 101 ? -25.049 16.632 -2.492 1.00 74.25 101 ALA A CA 1
ATOM 739 C C . ALA A 1 101 ? -24.027 16.118 -1.466 1.00 74.25 101 ALA A C 1
ATOM 741 O O . ALA A 1 101 ? -22.826 16.173 -1.724 1.00 74.25 101 ALA A O 1
ATOM 742 N N . GLY A 1 102 ? -24.489 15.541 -0.352 1.00 69.50 102 GLY A N 1
ATOM 743 C CA . GLY A 1 102 ? -23.624 14.915 0.649 1.00 69.50 102 GLY A CA 1
ATOM 744 C C . GLY A 1 102 ? -22.793 13.758 0.086 1.00 69.50 102 GLY A C 1
ATOM 745 O O . GLY A 1 102 ? -21.603 13.664 0.380 1.00 69.50 102 GLY A O 1
ATOM 746 N N . VAL A 1 103 ? -23.373 12.916 -0.776 1.00 68.94 103 VAL A N 1
ATOM 747 C CA . VAL A 1 103 ? -22.655 11.808 -1.435 1.00 68.94 103 VAL A CA 1
ATOM 748 C C . VAL A 1 103 ? -21.624 12.317 -2.446 1.00 68.94 103 VAL A C 1
ATOM 750 O O . VAL A 1 103 ? -20.510 11.796 -2.489 1.00 68.94 103 VAL A O 1
ATOM 753 N N . VAL A 1 104 ? -21.959 13.336 -3.242 1.00 70.62 104 VAL A N 1
ATOM 754 C CA . VAL A 1 104 ? -21.036 13.923 -4.228 1.00 70.62 104 VAL A CA 1
ATOM 755 C C . VAL A 1 104 ? -19.867 14.614 -3.528 1.00 70.62 104 VAL A C 1
ATOM 757 O O . VAL A 1 104 ? -18.716 14.339 -3.852 1.00 70.62 104 VAL A O 1
ATOM 760 N N . ILE A 1 105 ? -20.143 15.444 -2.521 1.00 70.62 105 ILE A N 1
ATOM 761 C CA . ILE A 1 105 ? -19.110 16.128 -1.731 1.00 70.62 105 ILE A CA 1
ATOM 762 C C . ILE A 1 105 ? -18.260 15.101 -0.970 1.00 70.62 105 ILE A C 1
ATOM 764 O O . ILE A 1 105 ? -17.034 15.174 -0.996 1.00 70.62 105 ILE A O 1
ATOM 768 N N . GLY A 1 106 ? -18.887 14.089 -0.366 1.00 61.28 106 GLY A N 1
ATOM 769 C CA . GLY A 1 106 ? -18.177 12.992 0.290 1.00 61.28 106 GLY A CA 1
ATOM 770 C C . GLY A 1 106 ? -17.256 12.235 -0.669 1.00 61.28 106 GLY A C 1
ATOM 771 O O . GLY A 1 106 ? -16.117 11.935 -0.323 1.00 61.28 106 GLY A O 1
ATOM 772 N N . ARG A 1 107 ? -17.692 11.981 -1.907 1.00 61.59 107 ARG A N 1
ATOM 773 C CA . ARG A 1 107 ? -16.832 11.350 -2.915 1.00 61.59 107 ARG A CA 1
ATOM 774 C C . ARG A 1 107 ? -15.693 12.241 -3.393 1.00 61.59 107 ARG A C 1
ATOM 776 O O . ARG A 1 107 ? -14.608 11.718 -3.603 1.00 61.59 107 ARG A O 1
ATOM 783 N N . LEU A 1 108 ? -15.920 13.540 -3.559 1.00 59.22 108 LEU A N 1
ATOM 784 C CA . LEU A 1 108 ? -14.898 14.459 -4.070 1.00 59.22 108 LEU A CA 1
ATOM 785 C C . LEU A 1 108 ? -13.821 14.799 -3.033 1.00 59.22 108 LEU A C 1
ATOM 787 O O . LEU A 1 108 ? -12.682 15.035 -3.417 1.00 59.22 108 LEU A O 1
ATOM 791 N N . TYR A 1 109 ? -14.163 14.814 -1.741 1.00 55.28 109 TYR A N 1
ATOM 792 C CA . TYR A 1 109 ? -13.249 15.274 -0.687 1.00 55.28 109 TYR A CA 1
ATOM 793 C C . TYR A 1 109 ? -12.806 14.189 0.301 1.00 55.28 109 TYR A C 1
ATOM 795 O O . TYR A 1 109 ? -11.822 14.394 1.009 1.00 55.28 109 TYR A O 1
ATOM 803 N N . VAL A 1 110 ? -13.513 13.056 0.393 1.00 52.12 110 VAL A N 1
ATOM 804 C CA . VAL A 1 110 ? -13.267 12.039 1.437 1.00 52.12 110 VAL A CA 1
ATOM 805 C C . VAL A 1 110 ? -12.801 10.697 0.872 1.00 52.12 110 VAL A C 1
ATOM 807 O O . VAL A 1 110 ? -12.101 9.961 1.565 1.00 52.12 110 VAL A O 1
ATOM 810 N N . VAL A 1 111 ? -13.132 10.365 -0.381 1.00 43.53 111 VAL A N 1
ATOM 811 C CA . VAL A 1 111 ? -12.594 9.160 -1.031 1.00 43.53 111 VAL A CA 1
ATOM 812 C C . VAL A 1 111 ? -11.161 9.455 -1.490 1.00 43.53 111 VAL A C 1
ATOM 814 O O . VAL A 1 111 ? -10.967 10.389 -2.268 1.00 43.53 111 VAL A O 1
ATOM 817 N N . PRO A 1 112 ? -10.142 8.706 -1.024 1.00 46.38 112 PRO A N 1
ATOM 818 C CA . PRO A 1 112 ? -8.776 8.885 -1.499 1.00 46.38 112 PRO A CA 1
ATOM 819 C C . PRO A 1 112 ? -8.711 8.697 -3.017 1.00 46.38 112 PRO A C 1
ATOM 821 O O . PRO A 1 112 ? -9.406 7.838 -3.561 1.00 46.38 112 PRO A O 1
ATOM 824 N N . ALA A 1 113 ? -7.849 9.472 -3.684 1.00 48.91 113 ALA A N 1
ATOM 825 C CA . ALA A 1 113 ? -7.481 9.236 -5.077 1.00 48.91 113 ALA A CA 1
ATOM 826 C C . ALA A 1 113 ? -7.164 7.741 -5.311 1.00 48.91 113 ALA A C 1
ATOM 828 O O . ALA A 1 113 ? -6.656 7.090 -4.387 1.00 48.91 113 ALA A O 1
ATOM 829 N N . PRO A 1 114 ? -7.484 7.191 -6.500 1.00 46.66 114 PRO A N 1
ATOM 830 C CA . PRO A 1 114 ? -7.231 5.787 -6.806 1.00 46.66 114 PRO A CA 1
ATOM 831 C C . PRO A 1 114 ? -5.776 5.398 -6.477 1.00 46.66 114 PRO A C 1
ATOM 833 O O . PRO A 1 114 ? -4.884 6.238 -6.606 1.00 46.66 114 PRO A O 1
ATOM 836 N N . PRO A 1 115 ? -5.527 4.156 -6.017 1.00 54.88 115 PRO A N 1
ATOM 837 C CA . PRO A 1 115 ? -4.187 3.725 -5.644 1.00 54.88 115 PRO A CA 1
ATOM 838 C C . PRO A 1 115 ? -3.204 3.879 -6.813 1.00 54.88 115 PRO A C 1
ATOM 840 O O . PRO A 1 115 ? -3.582 3.698 -7.970 1.00 54.88 115 PRO A O 1
ATOM 843 N N . VAL A 1 116 ? -1.933 4.137 -6.484 1.00 52.69 116 VAL A N 1
ATOM 844 C CA . VAL A 1 116 ? -0.779 4.209 -7.408 1.00 52.69 116 VAL A CA 1
ATOM 845 C C . VAL A 1 116 ? -0.726 3.024 -8.389 1.00 52.69 116 VAL A C 1
ATOM 847 O O . VAL A 1 116 ? -0.251 3.164 -9.512 1.00 52.69 116 VAL A O 1
ATOM 850 N N . GLU A 1 117 ? -1.276 1.876 -7.988 1.00 51.72 117 GLU A N 1
ATOM 851 C CA . GLU A 1 117 ? -1.448 0.677 -8.813 1.00 51.72 117 GLU A CA 1
ATOM 852 C C . GLU A 1 117 ? -2.122 0.967 -10.162 1.00 51.72 117 GLU A C 1
ATOM 854 O O . GLU A 1 117 ? -1.658 0.456 -11.174 1.00 51.72 117 GLU A O 1
ATOM 859 N N . ASN A 1 118 ? -3.144 1.829 -10.225 1.00 57.22 118 ASN A N 1
ATOM 860 C CA . ASN A 1 118 ? -3.864 2.084 -11.480 1.00 57.22 118 ASN A CA 1
ATOM 861 C C . ASN A 1 118 ? -3.035 2.895 -12.491 1.00 57.22 118 ASN A C 1
ATOM 863 O O . ASN A 1 118 ? -3.079 2.609 -13.684 1.00 57.22 118 ASN A O 1
ATOM 867 N N . GLU A 1 119 ? -2.250 3.875 -12.034 1.00 55.19 119 GLU A N 1
ATOM 868 C CA . GLU A 1 119 ? -1.382 4.668 -12.920 1.00 55.19 119 GLU A CA 1
ATOM 869 C C . GLU A 1 119 ? -0.150 3.874 -13.375 1.00 55.19 119 GLU A C 1
ATOM 871 O O . GLU A 1 119 ? 0.274 3.993 -14.526 1.00 55.19 119 GLU A O 1
ATOM 876 N N . LEU A 1 120 ? 0.403 3.025 -12.500 1.00 57.97 120 LEU A N 1
ATOM 877 C CA . LEU A 1 120 ? 1.524 2.153 -12.848 1.00 57.97 120 LEU A CA 1
ATOM 878 C C . LEU A 1 120 ? 1.093 1.032 -13.806 1.00 57.97 120 LEU A C 1
ATOM 880 O O . LEU A 1 120 ? 1.834 0.710 -14.732 1.00 57.97 120 LEU A O 1
ATOM 884 N N . HIS A 1 121 ? -0.105 0.471 -13.622 1.00 61.47 121 HIS A N 1
ATOM 885 C CA . HIS A 1 121 ? -0.656 -0.578 -14.482 1.00 61.47 121 HIS A CA 1
ATOM 886 C C . HIS A 1 121 ? -0.988 -0.050 -15.888 1.00 61.47 121 HIS A C 1
ATOM 888 O O . HIS A 1 121 ? -0.623 -0.678 -16.884 1.00 61.47 121 HIS A O 1
ATOM 894 N N . ASP A 1 122 ? -1.564 1.152 -16.000 1.00 63.16 122 ASP A N 1
ATOM 895 C CA . ASP A 1 122 ? -1.793 1.800 -17.300 1.00 63.16 122 ASP A CA 1
ATOM 896 C C . ASP A 1 122 ? -0.477 2.090 -18.044 1.00 63.16 122 ASP A C 1
ATOM 898 O O . ASP A 1 122 ? -0.399 1.907 -19.264 1.00 63.16 122 ASP A O 1
ATOM 902 N N . LEU A 1 123 ? 0.580 2.485 -17.325 1.00 61.78 123 LEU A N 1
ATOM 903 C CA . LEU A 1 123 ? 1.903 2.741 -17.904 1.00 61.78 123 LEU A CA 1
ATOM 904 C C . LEU A 1 123 ? 2.625 1.440 -18.303 1.00 61.78 123 LEU A C 1
ATOM 906 O O . LEU A 1 123 ? 3.243 1.375 -19.370 1.00 61.78 123 LEU A O 1
ATOM 910 N N . LEU A 1 124 ? 2.485 0.379 -17.501 1.00 61.56 124 LEU A N 1
ATOM 911 C CA . LEU A 1 124 ? 2.970 -0.971 -17.813 1.00 61.56 124 LEU A CA 1
ATOM 912 C C . LEU A 1 124 ? 2.330 -1.543 -19.084 1.00 61.56 124 LEU A C 1
ATOM 914 O O . LEU A 1 124 ? 3.023 -2.187 -19.870 1.00 61.56 124 LEU A O 1
ATOM 918 N N . HIS A 1 125 ? 1.040 -1.297 -19.314 1.00 62.28 125 HIS A N 1
ATOM 919 C CA . HIS A 1 125 ? 0.329 -1.869 -20.459 1.00 62.28 125 HIS A CA 1
ATOM 920 C C . HIS A 1 125 ? 0.342 -0.998 -21.722 1.00 62.28 125 HIS A C 1
ATOM 922 O O . HIS A 1 125 ? 0.267 -1.542 -22.826 1.00 62.28 125 HIS A O 1
ATOM 928 N N . ARG A 1 126 ? 0.437 0.335 -21.607 1.00 65.44 126 ARG A N 1
ATOM 929 C CA . ARG A 1 126 ? 0.423 1.240 -22.776 1.00 65.44 126 ARG A CA 1
ATOM 930 C C . ARG A 1 126 ? 1.813 1.634 -23.264 1.00 65.44 126 ARG A C 1
ATOM 932 O O . ARG A 1 126 ? 2.038 1.656 -24.475 1.00 65.44 126 ARG A O 1
ATOM 939 N N . ASP A 1 127 ? 2.741 1.922 -22.353 1.00 65.62 127 ASP A N 1
ATOM 940 C CA . ASP A 1 127 ? 4.018 2.562 -22.705 1.00 65.62 127 ASP A CA 1
ATOM 941 C C . ASP A 1 127 ? 5.195 1.581 -22.767 1.00 65.62 127 ASP A C 1
ATOM 943 O O . ASP A 1 127 ? 6.210 1.842 -23.436 1.00 65.62 127 ASP A O 1
ATOM 947 N N . LEU A 1 128 ? 5.051 0.421 -22.123 1.00 70.25 128 LEU A N 1
ATOM 948 C CA . LEU A 1 128 ? 6.013 -0.668 -22.185 1.00 70.25 128 LEU A CA 1
ATOM 949 C C . LEU A 1 128 ? 5.559 -1.700 -23.221 1.00 70.25 128 LEU A C 1
ATOM 951 O O . LEU A 1 128 ? 4.624 -2.465 -23.031 1.00 70.25 128 LEU A O 1
ATOM 955 N N . LYS A 1 129 ? 6.255 -1.723 -24.364 1.00 80.12 129 LYS A N 1
ATOM 956 C CA . LYS A 1 129 ? 6.069 -2.726 -25.426 1.00 80.12 129 LYS A CA 1
ATOM 957 C C . LYS A 1 129 ? 6.604 -4.083 -24.958 1.00 80.12 129 LYS A C 1
ATOM 959 O O . LYS A 1 129 ? 7.740 -4.449 -25.272 1.00 80.12 129 LYS A O 1
ATOM 964 N N . LEU A 1 130 ? 5.818 -4.768 -24.138 1.00 86.06 130 LEU A N 1
ATOM 965 C CA . LEU A 1 130 ? 6.123 -6.086 -23.594 1.00 86.06 130 LEU A CA 1
ATOM 966 C C . LEU A 1 130 ? 5.984 -7.155 -24.687 1.00 86.06 130 LEU A C 1
ATOM 968 O O . LEU A 1 130 ? 5.044 -7.125 -25.481 1.00 86.06 130 LEU A O 1
ATOM 972 N N . ASP A 1 131 ? 6.912 -8.108 -24.735 1.00 89.44 131 ASP A N 1
ATOM 973 C CA . ASP A 1 131 ? 6.788 -9.277 -25.614 1.00 89.44 131 ASP A CA 1
ATOM 974 C C . ASP A 1 131 ? 5.887 -10.364 -24.989 1.00 89.44 131 ASP A C 1
ATOM 976 O O . ASP A 1 131 ? 5.461 -10.259 -23.835 1.00 89.44 131 ASP A O 1
ATOM 980 N N . SER A 1 132 ? 5.545 -11.409 -25.748 1.00 90.25 132 SER A N 1
ATOM 981 C CA . SER A 1 132 ? 4.637 -12.467 -25.277 1.00 90.25 132 SER A CA 1
ATOM 982 C C . SER A 1 132 ? 5.192 -13.258 -24.087 1.00 90.25 132 SER A C 1
ATOM 984 O O . SER A 1 132 ? 4.427 -13.691 -23.225 1.00 90.25 132 SER A O 1
ATOM 986 N N . ALA A 1 133 ? 6.515 -13.422 -23.999 1.00 91.94 133 ALA A N 1
ATOM 987 C CA . ALA A 1 133 ? 7.146 -14.114 -22.881 1.00 91.94 133 ALA A CA 1
ATOM 988 C C . ALA A 1 133 ? 7.114 -13.257 -21.606 1.00 91.94 133 ALA A C 1
ATOM 990 O O . ALA A 1 133 ? 6.913 -13.790 -20.513 1.00 91.94 133 ALA A O 1
ATOM 991 N N . GLN A 1 134 ? 7.277 -11.937 -21.736 1.00 92.50 134 GLN A N 1
ATOM 992 C CA . GLN A 1 134 ? 7.123 -10.988 -20.633 1.00 92.50 134 GLN A CA 1
ATOM 993 C C . GLN A 1 134 ? 5.681 -10.959 -20.115 1.00 92.50 134 GLN A C 1
ATOM 995 O O . GLN A 1 134 ? 5.492 -11.046 -18.903 1.00 92.50 134 GLN A O 1
ATOM 1000 N N . HIS A 1 135 ? 4.680 -10.929 -21.003 1.00 89.50 135 HIS A N 1
ATOM 1001 C CA . HIS A 1 135 ? 3.264 -10.988 -20.611 1.00 89.50 135 HIS A CA 1
ATOM 1002 C C . HIS A 1 135 ? 2.948 -12.240 -19.787 1.00 89.50 135 HIS A C 1
ATOM 1004 O O . HIS A 1 135 ? 2.421 -12.125 -18.686 1.00 89.50 135 HIS A O 1
ATOM 1010 N N . ALA A 1 136 ? 3.355 -13.425 -20.254 1.00 92.06 136 ALA A N 1
ATOM 1011 C CA . ALA A 1 136 ? 3.095 -14.674 -19.534 1.00 92.06 136 ALA A CA 1
ATOM 1012 C C . ALA A 1 136 ? 3.738 -14.701 -18.131 1.00 92.06 136 ALA A C 1
ATOM 1014 O O . ALA A 1 136 ? 3.168 -15.231 -17.176 1.00 92.06 136 ALA A O 1
ATOM 1015 N N . ARG A 1 137 ? 4.935 -14.116 -17.980 1.00 93.31 137 ARG A N 1
ATOM 1016 C CA . ARG A 1 137 ? 5.605 -14.000 -16.672 1.00 93.31 137 ARG A CA 1
ATOM 1017 C C . ARG A 1 137 ? 4.904 -12.998 -15.758 1.00 93.31 137 ARG A C 1
ATOM 1019 O O . ARG A 1 137 ? 4.789 -13.267 -14.564 1.00 93.31 137 ARG A O 1
ATOM 1026 N N . LEU A 1 138 ? 4.449 -11.873 -16.309 1.00 90.19 138 LEU A N 1
ATOM 1027 C CA . LEU A 1 138 ? 3.697 -10.860 -15.573 1.00 90.19 138 LEU A CA 1
ATOM 1028 C C . LEU A 1 138 ? 2.355 -11.408 -15.095 1.00 90.19 138 LEU A C 1
ATOM 1030 O O . LEU A 1 138 ? 2.079 -11.303 -13.909 1.00 90.19 138 LEU A O 1
ATOM 1034 N N . GLU A 1 139 ? 1.590 -12.106 -15.934 1.00 89.25 139 GLU A N 1
ATOM 1035 C CA . GLU A 1 139 ? 0.329 -12.745 -15.519 1.00 89.25 139 GLU A CA 1
ATOM 1036 C C . GLU A 1 139 ? 0.518 -13.695 -14.326 1.00 89.25 139 GLU A C 1
ATOM 1038 O O . GLU A 1 139 ? -0.274 -13.693 -13.383 1.00 89.25 139 GLU A O 1
ATOM 1043 N N . ALA A 1 140 ? 1.607 -14.470 -14.306 1.00 93.50 140 ALA A N 1
ATOM 1044 C CA . ALA A 1 140 ? 1.928 -15.332 -13.171 1.00 93.50 140 ALA A CA 1
ATOM 1045 C C . ALA A 1 140 ? 2.320 -14.544 -11.902 1.00 93.50 140 ALA A C 1
ATOM 1047 O O . ALA A 1 140 ? 2.096 -15.008 -10.780 1.00 93.50 140 ALA A 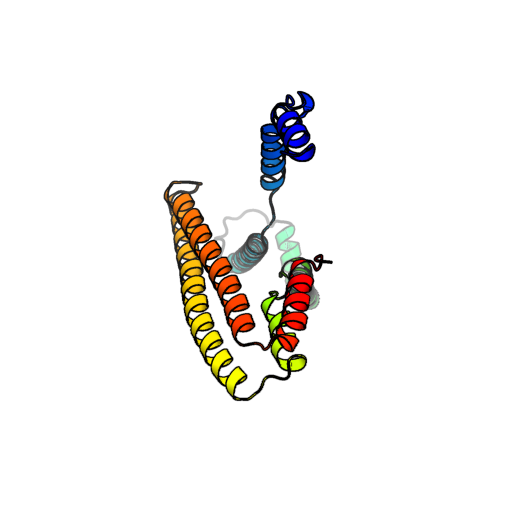O 1
ATOM 1048 N N . ILE A 1 141 ? 2.940 -13.370 -12.043 1.00 91.44 141 ILE A N 1
ATOM 1049 C CA . ILE A 1 141 ? 3.218 -12.456 -10.923 1.00 91.44 141 ILE A CA 1
ATOM 1050 C C . ILE A 1 141 ? 1.909 -11.856 -10.399 1.00 91.44 141 ILE A C 1
ATOM 1052 O O . ILE A 1 141 ? 1.663 -11.934 -9.196 1.00 91.44 141 ILE A O 1
ATOM 1056 N N . GLU A 1 142 ? 1.056 -11.354 -11.289 1.00 86.81 142 GLU A N 1
ATOM 1057 C CA . GLU A 1 142 ? -0.245 -10.755 -10.972 1.00 86.81 142 GLU A CA 1
ATOM 1058 C C . GLU A 1 142 ? -1.171 -11.739 -10.257 1.00 86.81 142 GLU A C 1
ATOM 1060 O O . GLU A 1 142 ? -1.729 -11.427 -9.207 1.00 86.81 142 GLU A O 1
ATOM 1065 N N . ALA A 1 143 ? -1.277 -12.974 -10.755 1.00 88.94 143 ALA A N 1
ATOM 1066 C CA . ALA A 1 143 ? -2.113 -13.998 -10.133 1.00 88.94 143 ALA A CA 1
ATOM 1067 C C . ALA A 1 143 ? -1.683 -14.302 -8.687 1.00 88.94 143 ALA A C 1
ATOM 1069 O O . ALA A 1 143 ? -2.523 -14.452 -7.797 1.00 88.94 143 ALA A O 1
ATOM 1070 N N . ARG A 1 144 ? -0.370 -14.368 -8.428 1.00 91.56 144 ARG A N 1
ATOM 1071 C CA . ARG A 1 144 ? 0.160 -14.595 -7.073 1.00 91.56 144 ARG A CA 1
ATOM 1072 C C . ARG A 1 144 ? -0.109 -13.403 -6.164 1.00 91.56 144 ARG A C 1
ATOM 1074 O O . ARG A 1 144 ? -0.558 -13.604 -5.035 1.00 91.56 144 ARG A O 1
ATOM 1081 N N . TYR A 1 145 ? 0.120 -12.192 -6.663 1.00 90.06 145 TYR A N 1
ATOM 1082 C CA . TYR A 1 145 ? -0.154 -10.968 -5.921 1.00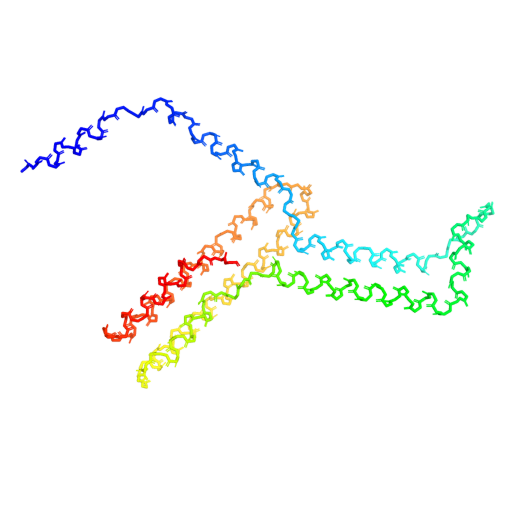 90.06 145 TYR A CA 1
ATOM 1083 C C . TYR A 1 145 ? -1.641 -10.845 -5.565 1.00 90.06 145 TYR A C 1
ATOM 1085 O O . TYR A 1 145 ? -1.972 -10.621 -4.402 1.00 90.06 145 TYR A O 1
ATOM 1093 N N . ALA A 1 146 ? -2.543 -11.102 -6.516 1.00 87.62 146 ALA A N 1
ATOM 1094 C CA . ALA A 1 146 ? -3.986 -11.050 -6.297 1.00 87.62 146 ALA A CA 1
ATOM 1095 C C . ALA A 1 146 ? -4.442 -11.983 -5.162 1.00 87.62 146 ALA A C 1
ATOM 1097 O O . ALA A 1 146 ? -5.209 -11.567 -4.292 1.00 87.62 146 ALA A O 1
ATOM 1098 N N . ILE A 1 147 ? -3.923 -13.217 -5.115 1.00 90.62 147 ILE A N 1
ATOM 1099 C CA . ILE A 1 147 ? -4.227 -14.177 -4.040 1.00 90.62 147 ILE A CA 1
ATOM 1100 C C . ILE A 1 147 ? -3.756 -13.641 -2.680 1.00 90.62 147 ILE A C 1
ATOM 1102 O O . ILE A 1 147 ? -4.506 -13.675 -1.701 1.00 90.62 147 ILE A O 1
ATOM 1106 N N . ARG A 1 148 ? -2.519 -13.136 -2.608 1.00 89.94 148 ARG A N 1
ATOM 1107 C CA . ARG A 1 148 ? -1.920 -12.623 -1.365 1.00 89.94 148 ARG A CA 1
ATOM 1108 C C . ARG A 1 148 ? -2.636 -11.378 -0.860 1.00 89.94 148 ARG A C 1
ATOM 1110 O O . ARG A 1 148 ? -3.020 -11.320 0.308 1.00 89.94 148 ARG A O 1
ATOM 1117 N N . ARG A 1 149 ? -2.894 -10.429 -1.757 1.00 87.94 149 ARG A N 1
ATOM 1118 C CA . ARG A 1 149 ? -3.671 -9.223 -1.484 1.00 87.94 149 ARG A CA 1
ATOM 1119 C C . ARG A 1 149 ? -5.065 -9.568 -0.962 1.00 87.94 149 ARG A C 1
ATOM 1121 O O . ARG A 1 149 ? -5.468 -9.042 0.072 1.00 87.94 149 ARG A O 1
ATOM 1128 N N . GLN A 1 150 ? -5.784 -10.480 -1.618 1.00 88.12 150 GLN A N 1
ATOM 1129 C CA . GLN A 1 150 ? -7.128 -10.876 -1.192 1.00 88.12 150 GLN A CA 1
ATOM 1130 C C . GLN A 1 150 ? -7.134 -11.493 0.215 1.00 88.12 150 GLN A C 1
ATOM 1132 O O . GLN A 1 150 ? -8.059 -11.231 0.990 1.00 88.12 150 GLN A O 1
ATOM 1137 N N . ALA A 1 151 ? -6.116 -12.292 0.552 1.00 91.56 151 ALA A N 1
ATOM 1138 C CA . ALA A 1 151 ? -5.967 -12.874 1.883 1.00 91.56 151 ALA A CA 1
ATOM 1139 C C . ALA A 1 151 ? -5.742 -11.794 2.957 1.00 91.56 151 ALA A C 1
ATOM 1141 O O . ALA A 1 151 ? -6.464 -11.771 3.953 1.00 91.56 151 ALA A O 1
ATOM 1142 N N . LEU A 1 152 ? -4.820 -10.856 2.720 1.00 84.88 152 LEU A N 1
ATOM 1143 C CA . LEU A 1 152 ? -4.521 -9.754 3.646 1.00 84.88 152 LEU A CA 1
ATOM 1144 C C . LEU A 1 152 ? -5.710 -8.793 3.811 1.00 84.88 152 LEU A C 1
ATOM 1146 O O . LEU A 1 152 ? -6.034 -8.366 4.917 1.00 84.88 152 LEU A O 1
ATOM 1150 N N . GLU A 1 153 ? -6.431 -8.491 2.731 1.00 85.00 153 GLU A N 1
ATOM 1151 C CA . GLU A 1 153 ? -7.664 -7.702 2.810 1.00 85.00 153 GLU A CA 1
ATOM 1152 C C . GLU A 1 153 ? -8.773 -8.426 3.592 1.00 85.00 153 GLU A C 1
ATOM 1154 O O . GLU A 1 153 ? -9.600 -7.781 4.244 1.00 85.00 153 GLU A O 1
ATOM 1159 N N . ALA A 1 154 ? -8.829 -9.760 3.523 1.00 87.31 154 ALA A N 1
ATOM 1160 C CA . ALA A 1 154 ? -9.763 -10.545 4.322 1.00 87.31 154 ALA A CA 1
ATOM 1161 C C . ALA A 1 154 ? -9.403 -10.528 5.810 1.00 87.31 154 ALA A C 1
ATOM 1163 O O . ALA A 1 154 ? -10.307 -10.398 6.636 1.00 87.31 154 ALA A O 1
ATOM 1164 N N . GLU A 1 155 ? -8.113 -10.580 6.138 1.00 83.56 155 GLU A N 1
ATOM 1165 C CA . GLU A 1 155 ? -7.603 -10.418 7.502 1.00 83.56 155 GLU A CA 1
ATOM 1166 C C . GLU A 1 155 ? -7.971 -9.041 8.073 1.00 83.56 155 GLU A C 1
ATOM 1168 O O . GLU A 1 155 ? -8.620 -8.971 9.113 1.00 83.56 155 GLU A O 1
ATOM 1173 N N . LEU A 1 156 ? -7.734 -7.958 7.322 1.00 79.19 156 LEU A N 1
ATOM 1174 C CA . LEU A 1 156 ? -8.150 -6.601 7.709 1.00 79.19 156 LEU A CA 1
ATOM 1175 C C . LEU A 1 156 ? -9.663 -6.491 7.960 1.00 79.19 156 LEU A C 1
ATOM 1177 O O . LEU A 1 156 ? -10.111 -5.829 8.899 1.00 79.19 156 LEU A O 1
ATOM 1181 N N . ARG A 1 157 ? -10.486 -7.140 7.125 1.00 83.31 157 ARG A N 1
ATOM 1182 C CA . ARG A 1 157 ? -11.945 -7.181 7.325 1.00 83.31 157 ARG A CA 1
ATOM 1183 C C . ARG A 1 157 ? -12.327 -7.954 8.590 1.00 83.31 157 ARG A C 1
ATOM 1185 O O . ARG A 1 157 ? -13.231 -7.516 9.304 1.00 83.31 157 ARG A O 1
ATOM 1192 N N . ALA A 1 158 ? -11.656 -9.068 8.871 1.00 84.75 158 ALA A N 1
ATOM 1193 C CA . ALA A 1 158 ? -11.882 -9.856 10.078 1.00 84.75 158 ALA A CA 1
ATOM 1194 C C . ALA A 1 158 ? -11.451 -9.099 11.345 1.00 84.75 158 ALA A C 1
ATOM 1196 O O . ALA A 1 158 ? -12.201 -9.081 12.324 1.00 84.75 158 ALA A O 1
ATOM 1197 N N . ASP A 1 159 ? -10.308 -8.412 11.315 1.00 79.75 159 ASP A N 1
ATOM 1198 C CA . ASP A 1 159 ? -9.834 -7.590 12.430 1.00 79.75 159 ASP A CA 1
ATOM 1199 C C . ASP A 1 159 ? -10.772 -6.416 12.720 1.00 79.75 159 ASP A C 1
ATOM 1201 O O . ASP A 1 159 ? -11.069 -6.147 13.882 1.00 79.75 159 ASP A O 1
ATOM 1205 N N . ASN A 1 160 ? -11.344 -5.785 11.689 1.00 78.06 160 ASN A N 1
ATOM 1206 C CA . ASN A 1 160 ? -12.375 -4.759 11.869 1.00 78.06 160 ASN A CA 1
ATOM 1207 C C . ASN A 1 160 ? -13.646 -5.310 12.537 1.00 78.06 160 ASN A C 1
ATOM 1209 O O . ASN A 1 160 ? -14.248 -4.641 13.382 1.00 78.06 160 ASN A O 1
ATOM 1213 N N . ALA A 1 161 ? -14.063 -6.531 12.187 1.00 86.69 161 ALA A N 1
ATOM 1214 C CA . ALA A 1 161 ? -15.199 -7.184 12.838 1.00 86.69 161 ALA A CA 1
ATOM 1215 C C . ALA A 1 161 ? -14.903 -7.487 14.319 1.00 86.69 161 ALA A C 1
ATOM 1217 O O . ALA A 1 161 ? -15.755 -7.249 15.181 1.00 86.69 161 ALA A O 1
ATOM 1218 N N . TRP A 1 162 ? -13.683 -7.941 14.618 1.00 82.88 162 TRP A N 1
ATOM 1219 C CA . TRP A 1 162 ? -13.197 -8.147 15.984 1.00 82.88 162 TRP A CA 1
ATOM 1220 C C . TRP A 1 162 ? -13.120 -6.848 16.784 1.00 82.88 162 TRP A C 1
ATOM 1222 O O . TRP A 1 162 ? -13.596 -6.802 17.916 1.00 82.88 162 TRP A O 1
ATOM 1232 N N . LEU A 1 163 ? -12.590 -5.778 16.192 1.00 81.75 163 LEU A N 1
ATOM 1233 C CA . LEU A 1 163 ? -12.529 -4.455 16.806 1.00 81.75 163 LEU A CA 1
ATOM 1234 C C . LEU A 1 163 ? -13.932 -3.952 17.167 1.00 81.75 163 LEU A C 1
ATOM 1236 O O . LEU A 1 163 ? -14.158 -3.485 18.281 1.00 81.75 163 LEU A O 1
ATOM 1240 N N . ALA A 1 164 ? -14.904 -4.108 16.265 1.00 85.75 164 ALA A N 1
ATOM 1241 C CA . ALA A 1 164 ? -16.291 -3.739 16.539 1.00 85.75 164 ALA A CA 1
ATOM 1242 C C . ALA A 1 164 ? -16.899 -4.545 17.702 1.00 85.75 164 ALA A C 1
ATOM 1244 O O . ALA A 1 164 ? -17.699 -4.011 18.474 1.00 85.75 164 ALA A O 1
ATOM 1245 N N . GLN A 1 165 ? -16.536 -5.824 17.849 1.00 87.19 165 GLN A N 1
ATOM 1246 C CA . GLN A 1 165 ? -16.946 -6.631 18.998 1.00 87.19 165 GLN A CA 1
ATOM 1247 C C . GLN A 1 165 ? -16.278 -6.154 20.294 1.00 87.19 165 GLN A C 1
ATOM 1249 O O . GLN A 1 165 ? -16.987 -5.977 21.282 1.00 87.19 165 GLN A O 1
ATOM 1254 N N . ALA A 1 166 ? -14.972 -5.882 20.263 1.00 86.38 166 ALA A N 1
ATOM 1255 C CA . ALA A 1 166 ? -14.197 -5.395 21.402 1.00 86.38 166 ALA A CA 1
ATOM 1256 C C . ALA A 1 166 ? -14.698 -4.034 21.917 1.00 86.38 166 ALA A C 1
ATOM 1258 O O . ALA A 1 166 ? -14.856 -3.830 23.116 1.00 86.38 166 ALA A O 1
ATOM 1259 N N . ILE A 1 167 ? -15.051 -3.112 21.017 1.00 78.12 167 ILE A N 1
ATOM 1260 C CA . ILE A 1 167 ? -15.629 -1.811 21.394 1.00 78.12 167 ILE A CA 1
ATOM 1261 C C . ILE A 1 167 ? -16.966 -1.991 22.131 1.00 78.12 167 ILE A C 1
ATOM 1263 O O . ILE A 1 167 ? -17.264 -1.248 23.068 1.00 78.12 167 ILE A O 1
ATOM 1267 N N . ARG A 1 168 ? -17.777 -2.979 21.724 1.00 87.06 168 ARG A N 1
ATOM 1268 C CA . ARG A 1 168 ? -19.054 -3.284 22.387 1.00 87.06 168 ARG A CA 1
ATOM 1269 C C . ARG A 1 168 ? -18.887 -3.957 23.745 1.00 87.06 168 ARG A C 1
ATOM 1271 O O . ARG A 1 168 ? -19.795 -3.822 24.550 1.00 87.06 168 ARG A O 1
ATOM 1278 N N . SER A 1 169 ? -17.811 -4.705 23.977 1.00 90.19 169 SER A N 1
ATOM 1279 C CA . SER A 1 169 ? -17.561 -5.363 25.265 1.00 90.19 169 SER A CA 1
ATOM 1280 C C . SER A 1 169 ? -16.847 -4.447 26.256 1.00 90.19 169 SER A C 1
ATOM 1282 O O . SER A 1 169 ? -17.203 -4.427 27.430 1.00 90.19 169 SER A O 1
ATOM 1284 N N . GLU A 1 170 ? -15.845 -3.695 25.800 1.00 86.38 170 GLU A N 1
ATOM 1285 C CA . GLU A 1 170 ? -14.947 -2.931 26.674 1.00 86.38 170 GLU A CA 1
ATOM 1286 C C . GLU A 1 170 ? -15.391 -1.476 26.876 1.00 86.38 170 GLU A C 1
ATOM 1288 O O . GLU A 1 170 ? -14.976 -0.849 27.848 1.00 86.38 170 GLU A O 1
ATOM 1293 N N . HIS A 1 171 ? -16.234 -0.930 25.985 1.00 82.38 171 HIS A N 1
ATOM 1294 C CA . HIS A 1 171 ? -16.756 0.448 26.035 1.00 82.38 171 HIS A CA 1
ATOM 1295 C C . HIS A 1 171 ? -15.684 1.539 26.239 1.00 82.38 171 HIS A C 1
ATOM 1297 O O . HIS A 1 171 ? -15.966 2.643 26.706 1.00 82.38 171 HIS A O 1
ATOM 1303 N N . GLY A 1 172 ? -14.448 1.231 25.854 1.00 80.00 172 GLY A N 1
ATOM 1304 C CA . GLY A 1 172 ? -13.260 2.050 26.033 1.00 80.00 172 GLY A CA 1
ATOM 1305 C C . GLY A 1 172 ? -12.064 1.395 25.347 1.00 80.00 172 GLY A C 1
ATOM 1306 O O . GLY A 1 172 ? -12.186 0.323 24.754 1.00 80.00 172 GLY A O 1
ATOM 1307 N N . TYR A 1 173 ? -10.904 2.048 25.405 1.00 83.69 173 TYR A N 1
ATOM 1308 C CA . TYR A 1 173 ? -9.666 1.508 24.843 1.00 83.69 173 TYR A CA 1
ATOM 1309 C C . TYR A 1 173 ? -9.063 0.456 25.787 1.00 83.69 173 TYR A C 1
ATOM 1311 O O . TYR A 1 173 ? -8.147 0.740 26.558 1.00 83.69 173 TYR A O 1
ATOM 1319 N N . GLY A 1 174 ? -9.655 -0.736 25.786 1.00 90.50 174 GLY A N 1
ATOM 1320 C CA . GLY A 1 174 ? -9.213 -1.877 26.577 1.00 90.50 174 GLY A CA 1
ATOM 1321 C C . GLY A 1 174 ? -8.242 -2.796 25.823 1.00 90.50 174 GLY A C 1
ATOM 1322 O O . GLY A 1 174 ? -7.832 -2.508 24.691 1.00 90.50 174 GLY A O 1
ATOM 1323 N N . PRO A 1 175 ? -7.829 -3.910 26.451 1.00 94.38 175 PRO A N 1
ATOM 1324 C CA . PRO A 1 175 ? -6.848 -4.827 25.878 1.00 94.38 175 PRO A CA 1
ATOM 1325 C C . PRO A 1 175 ? -7.315 -5.488 24.570 1.00 94.38 175 PRO A C 1
ATOM 1327 O O . PRO A 1 175 ? -6.484 -5.703 23.686 1.00 94.38 175 PRO A O 1
ATOM 1330 N N . GLN A 1 176 ? -8.608 -5.790 24.397 1.00 86.00 176 GLN A N 1
ATOM 1331 C CA . GLN A 1 176 ? -9.117 -6.380 23.150 1.00 86.00 176 GLN A CA 1
ATOM 1332 C C . GLN A 1 176 ? -9.145 -5.353 22.018 1.00 86.00 176 GLN A C 1
ATOM 1334 O O . GLN A 1 176 ? -8.800 -5.695 20.883 1.00 86.00 176 GLN A O 1
ATOM 1339 N N . VAL A 1 177 ? -9.517 -4.103 22.318 1.00 86.50 177 VAL A N 1
ATOM 1340 C CA . VAL A 1 177 ? -9.466 -3.001 21.347 1.00 86.50 177 VAL A CA 1
ATOM 1341 C C . VAL A 1 177 ? -8.026 -2.756 20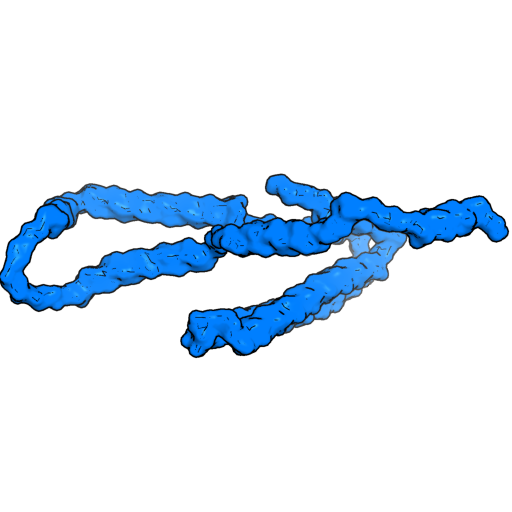.895 1.00 86.50 177 VAL A C 1
ATOM 1343 O O . VAL A 1 177 ? -7.776 -2.743 19.690 1.00 86.50 177 VAL A O 1
ATOM 1346 N N . SER A 1 178 ? -7.070 -2.650 21.828 1.00 90.19 178 SER A N 1
ATOM 1347 C CA . SER A 1 178 ? -5.650 -2.463 21.485 1.00 90.19 178 SER A CA 1
ATOM 1348 C C . SER A 1 178 ? -5.117 -3.615 20.632 1.00 90.19 178 SER A C 1
ATOM 1350 O O . SER A 1 178 ? -4.521 -3.380 19.586 1.00 90.19 178 SER A O 1
ATOM 1352 N N . ALA A 1 179 ? -5.405 -4.864 21.011 1.00 90.88 179 ALA A N 1
ATOM 1353 C CA . ALA A 1 179 ? -4.945 -6.029 20.259 1.00 90.88 179 ALA A CA 1
ATOM 1354 C C . ALA A 1 179 ? -5.526 -6.091 18.834 1.00 90.88 179 ALA A C 1
ATOM 1356 O O . ALA A 1 179 ? -4.836 -6.509 17.906 1.00 90.88 179 ALA A O 1
ATOM 1357 N N . ALA A 1 180 ? -6.788 -5.694 18.639 1.00 81.94 180 ALA A N 1
ATOM 1358 C CA . ALA A 1 180 ? -7.404 -5.659 17.312 1.00 81.94 180 ALA A CA 1
ATOM 1359 C C . ALA A 1 180 ? -6.807 -4.553 16.421 1.00 81.94 180 ALA A C 1
ATOM 1361 O O . ALA A 1 180 ? -6.625 -4.761 15.218 1.00 81.94 180 ALA A O 1
ATOM 1362 N N . VAL A 1 181 ? -6.454 -3.406 17.011 1.00 83.31 181 VAL A N 1
ATOM 1363 C CA . VAL A 1 181 ? -5.749 -2.315 16.321 1.00 83.31 181 VAL A CA 1
ATOM 1364 C C . VAL A 1 181 ? -4.331 -2.742 15.934 1.00 83.31 181 VAL A C 1
ATOM 1366 O O . VAL A 1 181 ? -3.935 -2.552 14.785 1.00 83.31 181 VAL A O 1
ATOM 1369 N N . ASP A 1 182 ? -3.594 -3.395 16.835 1.00 90.50 182 ASP A N 1
ATOM 1370 C CA . ASP A 1 182 ? -2.241 -3.886 16.551 1.00 90.50 182 ASP A CA 1
ATOM 1371 C C . ASP A 1 182 ? -2.230 -4.925 15.419 1.00 90.50 182 ASP A C 1
ATOM 1373 O O . ASP A 1 182 ? -1.395 -4.843 14.515 1.00 90.50 182 ASP A O 1
ATOM 1377 N N . ARG A 1 183 ? -3.188 -5.865 15.405 1.00 83.50 183 ARG A N 1
ATOM 1378 C CA . ARG A 1 183 ? -3.341 -6.822 14.291 1.00 83.50 183 ARG A CA 1
ATOM 1379 C C . ARG A 1 183 ? -3.676 -6.127 12.974 1.00 83.50 183 ARG A C 1
ATOM 1381 O O . ARG A 1 183 ? -3.018 -6.380 11.967 1.00 83.50 183 ARG A O 1
ATOM 1388 N N . SER A 1 184 ? -4.589 -5.154 13.011 1.00 78.75 184 SER A N 1
ATOM 1389 C CA . SER A 1 184 ? -4.902 -4.322 11.843 1.00 78.75 184 SER A CA 1
ATOM 1390 C C . SER A 1 184 ? -3.657 -3.607 11.300 1.00 78.75 184 SER A C 1
ATOM 1392 O O . SER A 1 184 ? -3.458 -3.558 10.085 1.00 78.75 184 SER A O 1
ATOM 1394 N N . HIS A 1 185 ? -2.783 -3.085 12.170 1.00 87.81 185 HIS A N 1
ATOM 1395 C CA . HIS A 1 185 ? -1.518 -2.466 11.760 1.00 87.81 185 HIS A CA 1
ATOM 1396 C C . HIS A 1 185 ? -0.538 -3.467 11.141 1.00 87.81 185 HIS A C 1
ATOM 1398 O O . HIS A 1 185 ? 0.111 -3.137 10.146 1.00 87.81 185 HIS A O 1
ATOM 1404 N N . GLN A 1 186 ? -0.446 -4.684 11.679 1.00 91.44 186 GLN A N 1
ATOM 1405 C CA . GLN A 1 186 ? 0.404 -5.737 11.118 1.00 91.44 186 GLN A CA 1
ATOM 1406 C C . GLN A 1 186 ? -0.074 -6.169 9.728 1.00 91.44 186 GLN A C 1
ATOM 1408 O O . GLN A 1 186 ? 0.727 -6.179 8.793 1.00 91.44 186 GLN A O 1
ATOM 1413 N N . ALA A 1 187 ? -1.369 -6.448 9.565 1.00 81.19 187 ALA A N 1
ATOM 1414 C CA . ALA A 1 187 ? -1.951 -6.825 8.278 1.00 81.19 187 ALA A CA 1
ATOM 1415 C C . ALA A 1 187 ? -1.826 -5.689 7.246 1.00 81.19 187 ALA A C 1
ATOM 1417 O O . ALA A 1 187 ? -1.492 -5.924 6.083 1.00 81.19 187 ALA A O 1
ATOM 1418 N N . MET A 1 188 ? -2.006 -4.435 7.675 1.00 82.50 188 MET A N 1
ATOM 1419 C CA . MET A 1 188 ? -1.799 -3.264 6.821 1.00 82.50 188 MET A CA 1
ATOM 1420 C C . MET A 1 188 ? -0.335 -3.121 6.388 1.00 82.50 188 MET A C 1
ATOM 1422 O O . MET A 1 188 ? -0.067 -2.872 5.212 1.00 82.50 188 MET A O 1
ATOM 1426 N N . GLY A 1 189 ? 0.614 -3.306 7.307 1.00 83.56 189 GLY A N 1
ATOM 1427 C CA . GLY A 1 189 ? 2.044 -3.287 6.994 1.00 83.56 189 GLY A CA 1
ATOM 1428 C C . GLY A 1 189 ? 2.451 -4.426 6.055 1.00 83.56 189 GLY A C 1
ATOM 1429 O O . GLY A 1 189 ? 3.218 -4.211 5.116 1.00 83.56 189 GLY A O 1
ATOM 1430 N N . ALA A 1 190 ? 1.888 -5.619 6.251 1.00 88.00 190 ALA A N 1
ATOM 1431 C CA . ALA A 1 190 ? 2.092 -6.759 5.364 1.00 88.00 190 ALA A CA 1
ATOM 1432 C C . ALA A 1 190 ? 1.559 -6.483 3.951 1.00 88.00 190 ALA A C 1
ATOM 1434 O O . ALA A 1 190 ? 2.251 -6.784 2.982 1.00 88.00 190 ALA A O 1
ATOM 1435 N N . LEU A 1 191 ? 0.388 -5.848 3.823 1.00 83.56 191 LEU A N 1
ATOM 1436 C CA . LEU A 1 191 ? -0.167 -5.454 2.525 1.00 83.56 191 LEU A CA 1
ATOM 1437 C C . LEU A 1 191 ? 0.728 -4.438 1.806 1.00 83.56 191 LEU A C 1
ATOM 1439 O O . LEU A 1 191 ? 1.020 -4.618 0.627 1.00 83.56 191 LEU A O 1
ATOM 1443 N N . GLN A 1 192 ? 1.220 -3.416 2.513 1.00 83.31 192 GLN A N 1
ATOM 1444 C CA . GLN A 1 192 ? 2.156 -2.442 1.935 1.00 83.31 192 GLN A CA 1
ATOM 1445 C C . GLN A 1 192 ? 3.443 -3.112 1.445 1.00 83.31 192 GLN A C 1
ATOM 1447 O O . GLN A 1 192 ? 3.918 -2.824 0.345 1.00 83.31 192 GLN A O 1
ATOM 1452 N N . LYS A 1 193 ? 3.995 -4.026 2.250 1.00 87.56 193 LYS A N 1
ATOM 1453 C CA . LYS A 1 193 ? 5.188 -4.788 1.885 1.00 87.56 193 LYS A CA 1
ATOM 1454 C C . LYS A 1 193 ? 4.944 -5.660 0.650 1.00 87.56 193 LYS A C 1
ATOM 1456 O O . LYS A 1 193 ? 5.751 -5.614 -0.271 1.00 87.56 193 LYS A O 1
ATOM 1461 N N . GLU A 1 194 ? 3.838 -6.400 0.610 1.00 90.12 194 GLU A N 1
ATOM 1462 C CA . GLU A 1 194 ? 3.476 -7.265 -0.521 1.00 90.12 194 GLU A CA 1
ATOM 1463 C C . GLU A 1 194 ? 3.284 -6.446 -1.812 1.00 90.12 194 GLU A C 1
ATOM 1465 O O . GLU A 1 194 ? 3.782 -6.842 -2.863 1.00 90.12 194 GLU A O 1
ATOM 1470 N N . THR A 1 195 ? 2.651 -5.266 -1.745 1.00 85.06 195 THR A N 1
ATOM 1471 C CA . THR A 1 195 ? 2.537 -4.356 -2.902 1.00 85.06 195 THR A CA 1
ATOM 1472 C C . THR A 1 195 ? 3.910 -3.880 -3.391 1.00 85.06 195 THR A C 1
ATOM 1474 O O . THR A 1 195 ? 4.160 -3.876 -4.596 1.00 85.06 195 THR A O 1
ATOM 1477 N N . LEU A 1 196 ? 4.835 -3.516 -2.495 1.00 87.56 196 LEU A N 1
ATOM 1478 C CA . LEU A 1 196 ? 6.195 -3.126 -2.896 1.00 87.56 196 LEU A CA 1
ATOM 1479 C C . LEU A 1 196 ? 6.972 -4.291 -3.523 1.00 87.56 196 LEU A C 1
ATOM 1481 O O . LEU A 1 196 ? 7.613 -4.116 -4.560 1.00 87.56 196 LEU A O 1
ATOM 1485 N N . GLU A 1 197 ? 6.903 -5.481 -2.926 1.00 91.00 197 GLU A N 1
ATOM 1486 C CA . GLU A 1 197 ? 7.524 -6.691 -3.477 1.00 91.00 197 GLU A CA 1
ATOM 1487 C C . GLU A 1 197 ? 6.960 -7.024 -4.866 1.00 91.00 197 GLU A C 1
ATOM 1489 O O . GLU A 1 197 ? 7.723 -7.352 -5.778 1.00 91.00 197 GLU A O 1
ATOM 1494 N N . HIS A 1 198 ? 5.651 -6.860 -5.062 1.00 89.25 198 HIS A N 1
ATOM 1495 C CA . HIS A 1 198 ? 4.991 -7.0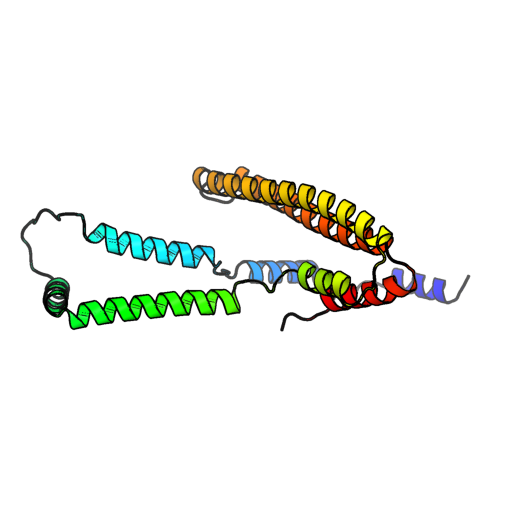26 -6.353 1.00 89.25 198 HIS A CA 1
ATOM 1496 C C . HIS A 1 198 ? 5.497 -6.029 -7.410 1.00 89.25 198 HIS A C 1
ATOM 1498 O O . HIS A 1 198 ? 5.858 -6.449 -8.514 1.00 89.25 198 HIS A O 1
ATOM 1504 N N . ILE A 1 199 ? 5.628 -4.741 -7.069 1.00 87.50 199 ILE A N 1
ATOM 1505 C CA . ILE A 1 199 ? 6.195 -3.712 -7.963 1.00 87.50 199 ILE A CA 1
ATOM 1506 C C . ILE A 1 199 ? 7.611 -4.103 -8.418 1.00 87.50 199 ILE A C 1
ATOM 1508 O O . ILE A 1 199 ? 7.918 -4.066 -9.613 1.00 87.50 199 ILE A O 1
ATOM 1512 N N . PHE A 1 200 ? 8.472 -4.542 -7.496 1.00 90.12 200 PHE A N 1
ATOM 1513 C CA . PHE A 1 200 ? 9.826 -4.981 -7.851 1.00 90.12 200 PHE A CA 1
ATOM 1514 C C . PHE A 1 200 ? 9.850 -6.301 -8.634 1.00 90.12 200 PHE A C 1
ATOM 1516 O O . PHE A 1 200 ? 10.703 -6.472 -9.510 1.00 90.12 200 PHE A O 1
ATOM 1523 N N . ALA A 1 201 ? 8.910 -7.214 -8.382 1.00 92.62 201 ALA A N 1
ATOM 1524 C CA . ALA A 1 201 ? 8.770 -8.438 -9.165 1.00 92.62 201 ALA A CA 1
ATOM 1525 C C . ALA A 1 201 ? 8.399 -8.134 -10.625 1.00 92.62 201 ALA A C 1
ATOM 1527 O O . ALA A 1 201 ? 8.981 -8.732 -11.533 1.00 92.62 201 ALA A O 1
ATOM 1528 N N . MET A 1 202 ? 7.499 -7.174 -10.866 1.00 90.38 202 MET A N 1
ATOM 1529 C CA . MET A 1 202 ? 7.183 -6.707 -12.221 1.00 90.38 202 MET A CA 1
ATOM 1530 C C . MET A 1 202 ? 8.410 -6.092 -12.900 1.00 90.38 202 MET A C 1
ATOM 1532 O O . MET A 1 202 ? 8.740 -6.466 -14.028 1.00 90.38 202 MET A O 1
ATOM 1536 N N . ARG A 1 203 ? 9.151 -5.229 -12.188 1.00 91.81 203 ARG A N 1
ATOM 1537 C CA . ARG A 1 203 ? 10.402 -4.629 -12.683 1.00 91.81 203 ARG A CA 1
ATOM 1538 C C . ARG A 1 203 ? 11.416 -5.682 -13.138 1.00 91.81 203 ARG A C 1
ATOM 1540 O O . ARG A 1 203 ? 12.083 -5.488 -14.150 1.00 91.81 203 ARG A O 1
ATOM 1547 N N . ALA A 1 204 ? 11.529 -6.800 -12.420 1.00 93.81 204 ALA A N 1
ATOM 1548 C CA . ALA A 1 204 ? 12.490 -7.865 -12.719 1.00 93.81 204 ALA A CA 1
ATOM 1549 C C . ALA A 1 204 ? 12.223 -8.607 -14.046 1.00 93.81 204 ALA A C 1
ATOM 1551 O O . ALA A 1 204 ? 13.111 -9.295 -14.552 1.00 93.81 204 ALA A O 1
ATOM 1552 N N . VAL A 1 205 ? 11.023 -8.479 -14.625 1.00 93.06 205 VAL A N 1
ATOM 1553 C CA . VAL A 1 205 ? 10.671 -9.060 -15.936 1.00 93.06 205 VAL A CA 1
ATOM 1554 C C . VAL A 1 205 ? 11.075 -8.143 -17.100 1.00 93.06 205 VAL A C 1
ATOM 1556 O O . VAL A 1 205 ? 11.154 -8.583 -18.253 1.00 93.06 205 VAL A O 1
ATOM 1559 N N . LEU A 1 206 ? 11.337 -6.868 -16.818 1.00 91.81 206 LEU A N 1
ATOM 1560 C CA . LEU A 1 206 ? 11.621 -5.850 -17.821 1.00 91.81 206 LEU A CA 1
ATOM 1561 C C . LEU A 1 206 ? 13.078 -5.906 -18.298 1.00 91.81 206 LEU A C 1
ATOM 1563 O O . LEU A 1 206 ? 13.997 -6.256 -17.557 1.00 91.81 206 LEU A O 1
ATOM 1567 N N . ARG A 1 207 ? 13.294 -5.529 -19.560 1.00 93.25 207 ARG A N 1
ATOM 1568 C CA . ARG A 1 207 ? 14.631 -5.317 -20.129 1.00 93.25 207 ARG A CA 1
ATOM 1569 C C . ARG A 1 207 ? 15.224 -3.982 -19.652 1.00 93.25 207 ARG A C 1
ATOM 1571 O O . ARG A 1 207 ? 14.467 -3.099 -19.248 1.00 93.25 207 ARG A O 1
ATOM 1578 N N . PRO A 1 208 ? 16.551 -3.779 -19.753 1.00 91.88 208 PRO A N 1
ATOM 1579 C CA . PRO A 1 208 ? 17.195 -2.550 -19.278 1.00 91.88 208 PRO A CA 1
ATOM 1580 C C . PRO A 1 208 ? 16.622 -1.249 -19.867 1.00 91.88 208 PRO A C 1
ATOM 1582 O O . PRO A 1 208 ? 16.527 -0.243 -19.171 1.00 91.88 208 PRO A O 1
ATOM 1585 N N . ASP A 1 209 ? 16.196 -1.257 -21.134 1.00 87.31 209 ASP A N 1
ATOM 1586 C CA . ASP A 1 209 ? 15.561 -0.106 -21.793 1.00 87.31 209 ASP A CA 1
ATOM 1587 C C . ASP A 1 209 ? 14.158 0.204 -21.239 1.00 87.31 209 ASP A C 1
ATOM 1589 O O . ASP A 1 209 ? 13.717 1.353 -21.227 1.00 87.31 209 ASP A O 1
ATOM 1593 N N . GLN A 1 210 ? 13.461 -0.823 -20.756 1.00 90.38 210 GLN A N 1
ATOM 1594 C CA . GLN A 1 210 ? 12.122 -0.737 -20.180 1.00 90.38 210 GLN A CA 1
ATOM 1595 C C . GLN A 1 210 ? 12.161 -0.320 -18.704 1.00 90.38 210 GLN A C 1
ATOM 1597 O O . GLN A 1 210 ? 11.308 0.452 -18.268 1.00 90.38 210 GLN A O 1
ATOM 1602 N N . THR A 1 211 ? 13.162 -0.780 -17.942 1.00 91.50 211 THR A N 1
ATOM 1603 C CA . THR A 1 211 ? 13.282 -0.462 -16.510 1.00 91.50 211 THR A CA 1
ATOM 1604 C C . THR A 1 211 ? 13.446 1.029 -16.246 1.00 91.50 211 THR A C 1
ATOM 1606 O O . THR A 1 211 ? 12.914 1.504 -15.257 1.00 91.50 211 THR A O 1
ATOM 1609 N N . VAL A 1 212 ? 14.102 1.783 -17.138 1.00 89.31 212 VAL A N 1
ATOM 1610 C CA . VAL A 1 212 ? 14.261 3.243 -16.972 1.00 89.31 212 VAL A CA 1
ATOM 1611 C C . VAL A 1 212 ? 12.898 3.937 -16.932 1.00 89.31 212 VAL A C 1
ATOM 1613 O O . VAL A 1 212 ? 12.601 4.674 -16.000 1.00 89.31 212 VAL A O 1
ATOM 1616 N N . LYS A 1 213 ? 12.023 3.630 -17.899 1.00 84.88 213 LYS A N 1
ATOM 1617 C CA . LYS A 1 213 ? 10.667 4.197 -17.953 1.00 84.88 213 LYS A CA 1
ATOM 1618 C C . LYS A 1 213 ? 9.813 3.773 -16.762 1.00 84.88 213 LYS A C 1
ATOM 1620 O O . LYS A 1 213 ? 9.021 4.565 -16.263 1.00 84.88 213 LYS A O 1
ATOM 1625 N N . PHE A 1 214 ? 9.956 2.517 -16.341 1.00 86.94 214 PHE A N 1
ATOM 1626 C CA . PHE A 1 214 ? 9.259 1.991 -15.173 1.00 86.94 214 PHE A CA 1
ATOM 1627 C C . PHE A 1 214 ? 9.690 2.716 -13.892 1.00 86.94 214 PHE A C 1
ATOM 1629 O O . PHE A 1 214 ? 8.839 3.164 -13.130 1.00 86.94 214 PHE A O 1
ATOM 1636 N N . ASP A 1 215 ? 10.996 2.876 -13.681 1.00 88.75 215 ASP A N 1
ATOM 1637 C CA . ASP A 1 215 ? 11.551 3.529 -12.495 1.00 88.75 215 ASP A CA 1
ATOM 1638 C C . ASP A 1 215 ? 11.121 5.002 -12.427 1.00 88.75 215 ASP A C 1
ATOM 1640 O O . ASP A 1 215 ? 10.662 5.457 -11.379 1.00 88.75 215 ASP A O 1
ATOM 1644 N N . ASP A 1 216 ? 11.160 5.720 -13.555 1.00 85.69 216 ASP A N 1
ATOM 1645 C CA . ASP A 1 216 ? 10.681 7.105 -13.649 1.00 85.69 216 ASP A CA 1
ATOM 1646 C C . ASP A 1 216 ? 9.190 7.223 -13.298 1.00 85.69 216 ASP A C 1
ATOM 1648 O O . ASP A 1 216 ? 8.778 8.141 -12.582 1.00 85.69 216 ASP A O 1
ATOM 1652 N N . ALA A 1 217 ? 8.371 6.282 -13.772 1.00 80.69 217 ALA A N 1
ATOM 1653 C CA . ALA A 1 217 ? 6.945 6.237 -13.468 1.00 80.69 217 ALA A CA 1
ATOM 1654 C C . ALA A 1 217 ? 6.677 5.973 -11.982 1.00 80.69 217 ALA A C 1
ATOM 1656 O O . ALA A 1 217 ? 5.845 6.656 -11.383 1.00 80.69 217 ALA A O 1
ATOM 1657 N N . VAL A 1 218 ? 7.406 5.031 -11.375 1.00 82.00 218 VAL A N 1
ATOM 1658 C CA . VAL A 1 218 ? 7.303 4.737 -9.939 1.00 82.00 218 VAL A CA 1
ATOM 1659 C C . VAL A 1 218 ? 7.703 5.958 -9.116 1.00 82.00 218 VAL A C 1
ATOM 1661 O O . VAL A 1 218 ? 6.960 6.359 -8.220 1.00 82.00 218 VAL A O 1
ATOM 1664 N N . VAL A 1 219 ? 8.831 6.600 -9.436 1.00 83.75 219 VAL A N 1
ATOM 1665 C CA . VAL A 1 219 ? 9.276 7.819 -8.742 1.00 83.75 219 VAL A CA 1
ATOM 1666 C C . VAL A 1 219 ? 8.230 8.920 -8.876 1.00 83.75 219 VAL A C 1
ATOM 1668 O O . VAL A 1 219 ? 7.857 9.526 -7.872 1.00 83.75 219 VAL A O 1
ATOM 1671 N N . LYS A 1 220 ? 7.706 9.156 -10.082 1.00 79.25 220 LYS A N 1
ATOM 1672 C CA . LYS A 1 220 ? 6.657 10.154 -10.313 1.00 79.25 220 LYS A CA 1
ATOM 1673 C C . LYS A 1 220 ? 5.406 9.860 -9.489 1.00 79.25 220 LYS A C 1
ATOM 1675 O O . LYS A 1 220 ? 4.884 10.772 -8.861 1.00 79.25 220 LYS A O 1
ATOM 1680 N N . ALA A 1 221 ? 4.946 8.613 -9.450 1.00 73.50 221 ALA A N 1
ATOM 1681 C CA . ALA A 1 221 ? 3.747 8.254 -8.701 1.00 73.50 221 ALA A CA 1
ATOM 1682 C C . ALA A 1 221 ? 3.940 8.371 -7.178 1.00 73.50 221 ALA A C 1
ATOM 1684 O O . ALA A 1 221 ? 3.013 8.746 -6.464 1.00 73.50 221 ALA A O 1
ATOM 1685 N N . LEU A 1 222 ? 5.150 8.102 -6.676 1.00 71.88 222 LEU A N 1
ATOM 1686 C CA . LEU A 1 222 ? 5.492 8.256 -5.256 1.00 71.88 222 LEU A CA 1
ATOM 1687 C C . LEU A 1 222 ? 5.741 9.714 -4.839 1.00 71.88 222 LEU A C 1
ATOM 1689 O O . LEU A 1 222 ? 5.607 10.040 -3.662 1.00 71.88 222 LEU A O 1
ATOM 1693 N N . THR A 1 223 ? 6.120 10.582 -5.779 1.00 74.69 223 THR A N 1
ATOM 1694 C CA . THR A 1 223 ? 6.450 11.997 -5.522 1.00 74.69 223 THR A CA 1
ATOM 1695 C C . THR A 1 223 ? 5.368 12.971 -5.978 1.00 74.69 223 THR A C 1
ATOM 1697 O O . THR A 1 223 ? 5.471 14.164 -5.697 1.00 74.69 223 THR A O 1
ATOM 1700 N N . ALA A 1 224 ? 4.321 12.491 -6.655 1.00 66.62 224 ALA A N 1
ATOM 1701 C CA . ALA A 1 224 ? 3.182 13.306 -7.042 1.00 66.62 224 ALA A CA 1
ATOM 1702 C C . ALA A 1 224 ? 2.491 13.851 -5.783 1.00 66.62 224 ALA A C 1
ATOM 1704 O O . ALA A 1 224 ? 1.864 13.111 -5.023 1.00 66.62 224 ALA A O 1
ATOM 1705 N N . GLU A 1 225 ? 2.611 15.161 -5.554 1.00 42.06 225 GLU A N 1
ATOM 1706 C CA . GLU A 1 225 ? 1.854 15.831 -4.503 1.00 42.06 225 GLU A CA 1
ATOM 1707 C C . GLU A 1 225 ? 0.357 15.623 -4.755 1.00 42.06 225 GLU A C 1
ATOM 1709 O O . GLU A 1 225 ? -0.154 15.910 -5.843 1.00 42.06 225 GLU A O 1
ATOM 1714 N N . LYS A 1 226 ? -0.355 15.123 -3.737 1.00 46.78 226 LYS A N 1
ATOM 1715 C CA . LYS A 1 226 ? -1.820 15.122 -3.726 1.00 46.78 226 LYS A CA 1
ATOM 1716 C C . LYS A 1 226 ? -2.286 16.575 -3.796 1.00 46.78 226 LYS A C 1
ATOM 1718 O O . LYS A 1 226 ? -2.204 17.289 -2.800 1.00 46.78 226 LYS A O 1
ATOM 1723 N N . LYS A 1 227 ? -2.723 16.992 -4.980 1.00 33.56 227 LYS A N 1
ATOM 1724 C CA . LYS A 1 227 ? -3.331 18.299 -5.224 1.00 33.56 227 LYS A CA 1
ATOM 1725 C C . LYS A 1 227 ? -4.759 18.363 -4.699 1.00 33.56 227 LYS A C 1
ATOM 1727 O O . LYS A 1 227 ? -5.449 17.321 -4.766 1.00 33.56 227 LYS A O 1
#

Sequence (227 aa):
MDHLDDMLSRLREAPLDPRLAGLDSRVMAEIARLQAMPRLSATTFGVAAAVALFIGIAGSAVPVRSADAAASPFDAAARAMMRDRRGLLLLVLLTFVAAVAGVVIGRLYVVPAPPVENELHDLLHRDLKLDSAQHARLEAIEARYAIRRQALEAELRADNAWLAQAIRSEHGYGPQVSAAVDRSHQAMGALQKETLEHIFAMRAVLRPDQTVKFDDAVVKALTAEKK

Secondary structure (DSSP, 8-state):
--HHHHHHHHHHHSPPPTTTTTHHHHHHHHHHHHHSS----HHHHHHHHHHHHHHHHHTTS-----------HHHHHHHHHHT-HHHHHHHHHHHHHHHHHHHHHHHHHTSPPPPHHHHHHHHHHHTS---HHHHHHHHHHHHHHHHHHHHHHHHHHHHHHHHHHHHHHHSSS-HHHHHHHHHHHHHHHHHHHHHHHHHHHHHTTS-HHHHHHHHHHHHHHHH----

Radius of gyration: 29.02 Å; chains: 1; bounding box: 98×40×54 Å

Organism: Sphingobium yanoikuyae (NCBI:txid13690)

pLDDT: mean 71.67, std 16.61, range [33.56, 94.38]

InterPro domains:
  IPR025961 Heavy-metal resistance protein [PF13801] (92-212)

Foldseek 3Di:
DDPVVVVVVCVVPDDDDCVCVCPVVVVVVVVVVVVPPDPCAPVNVVVVVVVVVCVVVVVVPDDDPDPDDDDDVVNVVVVVQVVDVVSVVVVVVVVVVVVVVCVVCCCVPPDDDPDLVVQLVCCCPPVDPDDPVLVVQLVVLVVVLVVLLVVLVVQLVVLVVQLVVCCVVVVDCDPSNVVSVVSNVVSVVVNVVSVVVSLVSSLVSDDPVRNVSSVVSVCCSVPPPPD